Protein AF-A0A0F9QRH3-F1 (afdb_monomer_lite)

Sequence (191 aa):
MKKERTIIIRDPKLKKIRNGLRTILGLWRSDIACSLLDQASQNTMDKERSRDIQKKISELNLQYQLSICVCLHCGHSDKDMIFVPEWKQWLCIECNTERVYFEDLRANLPISNEKIEEFFDKLGSDDGIGLSRRGSKCNGYTASRKILNEMGVIEETQGKFFELSEYYGGYCDCEIILNAKPRFLEDIYEI

Structure (mmCIF, N/CA/C/O backbone):
data_AF-A0A0F9QRH3-F1
#
_entry.id   AF-A0A0F9QRH3-F1
#
loop_
_atom_site.group_PDB
_atom_site.id
_atom_site.type_symbol
_atom_site.label_atom_id
_atom_site.label_alt_id
_atom_site.label_comp_id
_atom_site.label_asym_id
_atom_site.label_entity_id
_atom_site.label_seq_id
_atom_site.pdbx_PDB_ins_code
_atom_site.Cartn_x
_atom_site.Cartn_y
_atom_site.Cartn_z
_atom_site.occupancy
_atom_site.B_iso_or_equiv
_atom_site.auth_seq_id
_atom_site.auth_comp_id
_atom_site.auth_asym_id
_atom_site.auth_atom_id
_atom_site.pdbx_PDB_model_num
ATOM 1 N N . MET A 1 1 ? -1.125 16.872 -11.680 1.00 61.00 1 MET A N 1
ATOM 2 C CA . MET A 1 1 ? -2.568 16.889 -12.028 1.00 61.00 1 MET A CA 1
ATOM 3 C C . MET A 1 1 ? -3.340 17.228 -10.761 1.00 61.00 1 MET A C 1
ATOM 5 O O . MET A 1 1 ? -2.900 16.779 -9.719 1.00 61.00 1 MET A O 1
ATOM 9 N N . LYS A 1 2 ? -4.399 18.054 -10.819 1.00 75.12 2 LYS A N 1
ATOM 10 C CA . LYS A 1 2 ? -5.108 18.551 -9.613 1.00 75.12 2 LYS A CA 1
ATOM 11 C C . LYS A 1 2 ? -6.359 17.747 -9.219 1.00 75.12 2 LYS A C 1
ATOM 13 O O . LYS A 1 2 ? -6.973 18.059 -8.215 1.00 75.12 2 LYS A O 1
ATOM 18 N N . LYS A 1 3 ? -6.788 16.800 -10.054 1.00 83.75 3 LYS A N 1
ATOM 19 C CA . LYS A 1 3 ? -7.993 15.986 -9.852 1.00 83.75 3 LYS A CA 1
ATOM 20 C C . LYS A 1 3 ? -7.680 14.542 -10.201 1.00 83.75 3 LYS A C 1
ATOM 22 O O . LYS A 1 3 ? -6.831 14.321 -11.078 1.00 83.75 3 LYS A O 1
ATOM 27 N N . GLU A 1 4 ? -8.382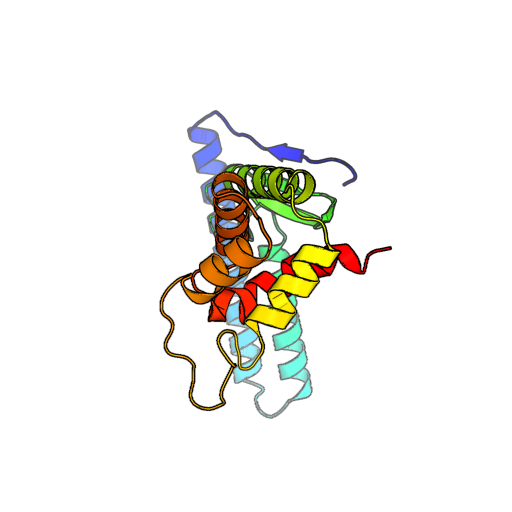 13.618 -9.555 1.00 88.06 4 GLU A N 1
ATOM 28 C CA . GLU A 1 4 ? -8.347 12.208 -9.919 1.00 88.06 4 GLU A CA 1
ATOM 29 C C . GLU A 1 4 ? -8.662 12.030 -11.407 1.00 88.06 4 GLU A C 1
ATOM 31 O O . GLU A 1 4 ? -9.473 12.760 -11.994 1.00 88.06 4 GLU A O 1
ATOM 36 N N . ARG A 1 5 ? -7.972 11.085 -12.050 1.00 90.06 5 ARG A N 1
ATOM 37 C CA . ARG A 1 5 ? -8.237 10.734 -13.449 1.00 90.06 5 ARG A CA 1
ATOM 38 C C . ARG A 1 5 ? -8.293 9.238 -13.626 1.00 90.06 5 ARG A C 1
ATOM 40 O O . ARG A 1 5 ? -7.280 8.562 -13.479 1.00 90.06 5 ARG A O 1
ATOM 47 N N . THR A 1 6 ? -9.454 8.765 -14.042 1.00 93.00 6 THR A N 1
ATOM 48 C CA . THR A 1 6 ? -9.709 7.351 -14.289 1.00 93.00 6 THR A CA 1
ATOM 49 C C . THR A 1 6 ? -9.620 7.058 -15.780 1.00 93.00 6 THR A C 1
ATOM 51 O O . THR A 1 6 ? -10.213 7.765 -16.596 1.00 93.00 6 THR A O 1
ATOM 54 N N . ILE A 1 7 ? -8.895 6.003 -16.148 1.00 89.06 7 ILE A N 1
ATOM 55 C CA . ILE A 1 7 ? -8.828 5.507 -17.525 1.00 89.06 7 ILE A CA 1
ATOM 56 C C . ILE A 1 7 ? -9.431 4.105 -17.547 1.00 89.06 7 ILE A C 1
ATOM 58 O O . ILE A 1 7 ? -8.792 3.134 -17.142 1.00 89.06 7 ILE A O 1
ATOM 62 N N . ILE A 1 8 ? -10.669 4.016 -18.041 1.00 94.00 8 ILE A N 1
ATOM 63 C CA . ILE A 1 8 ? -11.415 2.764 -18.206 1.00 94.00 8 ILE A CA 1
ATOM 64 C C . ILE A 1 8 ? -11.518 2.465 -19.695 1.00 94.00 8 ILE A C 1
ATOM 66 O O . ILE A 1 8 ? -12.128 3.226 -20.448 1.00 94.00 8 ILE A O 1
ATOM 70 N N . ILE A 1 9 ? -10.957 1.338 -20.123 1.00 94.25 9 ILE A N 1
ATOM 71 C CA . ILE A 1 9 ? -11.071 0.882 -21.510 1.00 94.25 9 ILE A CA 1
ATOM 72 C C . ILE A 1 9 ? -12.099 -0.239 -21.550 1.00 94.25 9 ILE A C 1
ATOM 74 O O . ILE A 1 9 ? -11.824 -1.324 -21.062 1.00 94.25 9 ILE A O 1
ATOM 78 N N . ARG A 1 10 ? -13.284 -0.014 -22.125 1.00 95.75 10 ARG A N 1
ATOM 79 C CA . ARG A 1 10 ? -14.341 -1.046 -22.167 1.00 95.75 10 ARG A CA 1
ATOM 80 C C . ARG A 1 10 ? -14.136 -2.080 -23.275 1.00 95.75 10 ARG A C 1
ATOM 82 O O . ARG A 1 10 ? -14.469 -3.244 -23.086 1.00 95.75 10 ARG A O 1
ATOM 89 N N . ASP A 1 11 ? -13.570 -1.664 -24.406 1.00 97.69 11 ASP A N 1
ATOM 90 C CA . ASP A 1 11 ? -13.343 -2.530 -25.565 1.00 97.69 11 ASP A CA 1
ATOM 91 C C . ASP A 1 11 ? -12.243 -3.585 -25.277 1.00 97.69 11 ASP A C 1
ATOM 93 O O . ASP A 1 11 ? -11.109 -3.212 -24.947 1.00 97.69 11 ASP A O 1
ATOM 97 N N . PRO A 1 12 ? -12.524 -4.898 -25.425 1.00 97.19 12 PRO A N 1
ATOM 98 C CA . PRO A 1 12 ? -11.547 -5.959 -25.163 1.00 97.19 12 PRO A CA 1
ATOM 99 C C . PRO A 1 12 ? -10.299 -5.921 -26.058 1.00 97.19 12 PRO A C 1
ATOM 101 O O . PRO A 1 12 ? -9.203 -6.260 -25.605 1.00 97.19 12 PRO A O 1
ATOM 104 N N . LYS A 1 13 ? -10.430 -5.496 -27.321 1.00 98.00 13 LYS A N 1
ATOM 105 C CA . LYS A 1 13 ? -9.294 -5.349 -28.242 1.00 98.00 13 LYS A CA 1
ATOM 106 C C . LYS A 1 13 ? -8.392 -4.208 -27.784 1.00 98.00 13 LYS A C 1
ATOM 108 O O . LYS A 1 13 ? -7.176 -4.380 -27.740 1.00 98.00 13 LYS A O 1
ATOM 113 N N . LEU A 1 14 ? -8.970 -3.079 -27.372 1.00 97.69 14 LEU A N 1
ATOM 114 C CA . LEU A 1 14 ? -8.196 -1.961 -26.826 1.00 97.69 14 LEU A CA 1
ATOM 115 C C . LEU A 1 14 ? -7.534 -2.316 -25.485 1.00 97.69 14 LEU A C 1
ATOM 117 O O . LEU A 1 14 ? -6.388 -1.926 -25.263 1.00 97.69 14 LEU A O 1
ATOM 121 N N . LYS A 1 15 ? -8.186 -3.111 -24.619 1.00 97.06 15 LYS A N 1
ATOM 122 C CA . LYS A 1 15 ? -7.548 -3.660 -23.405 1.00 97.06 15 LYS A CA 1
ATOM 123 C C . LYS A 1 15 ? -6.322 -4.504 -23.755 1.00 97.06 15 LYS A C 1
ATOM 125 O O . LYS A 1 15 ? -5.265 -4.320 -23.156 1.00 97.06 15 LYS A O 1
ATOM 130 N N . LYS A 1 16 ? -6.436 -5.385 -24.757 1.00 97.69 16 LYS A N 1
ATOM 131 C CA . LYS A 1 16 ? -5.312 -6.205 -25.235 1.00 97.69 16 LYS A CA 1
ATOM 132 C C . LYS A 1 16 ? -4.155 -5.339 -25.739 1.00 97.69 16 LYS A C 1
ATOM 134 O O . LYS A 1 16 ? -3.012 -5.605 -25.379 1.00 97.69 16 LYS A O 1
ATOM 139 N N . ILE A 1 17 ? -4.447 -4.291 -26.514 1.00 97.88 17 ILE A N 1
ATOM 140 C CA . ILE A 1 17 ? -3.432 -3.343 -27.002 1.00 97.88 17 ILE A CA 1
ATOM 141 C C . ILE A 1 17 ? -2.745 -2.635 -25.830 1.00 97.88 17 ILE A C 1
ATOM 143 O O . ILE A 1 17 ? -1.520 -2.652 -25.751 1.00 97.88 17 ILE A O 1
ATOM 147 N N . ARG A 1 18 ? -3.510 -2.065 -24.890 1.00 96.75 18 ARG A N 1
ATOM 148 C CA . ARG A 1 18 ? -2.960 -1.424 -23.686 1.00 96.75 18 ARG A CA 1
ATOM 149 C C . ARG A 1 18 ? -2.034 -2.367 -22.923 1.00 96.75 18 ARG A C 1
ATOM 151 O O . ARG A 1 18 ? -0.922 -1.978 -22.580 1.00 96.75 18 ARG A O 1
ATOM 158 N N . ASN A 1 19 ? -2.494 -3.584 -22.645 1.00 97.31 19 ASN A N 1
ATOM 159 C CA . ASN A 1 19 ? -1.721 -4.550 -21.871 1.00 97.31 19 ASN A CA 1
ATOM 160 C C . ASN A 1 19 ? -0.430 -4.922 -22.615 1.00 97.31 19 ASN A C 1
ATOM 162 O O . ASN A 1 19 ? 0.634 -4.913 -22.009 1.00 97.31 19 ASN A O 1
ATOM 166 N N . GLY A 1 20 ? -0.497 -5.119 -23.937 1.00 97.88 20 GLY A N 1
ATOM 167 C CA . GLY A 1 20 ? 0.685 -5.336 -24.774 1.00 97.88 20 GLY A CA 1
ATOM 168 C C . GLY A 1 20 ? 1.687 -4.179 -24.712 1.00 97.88 20 GLY A C 1
ATOM 169 O O . GLY A 1 20 ? 2.876 -4.416 -24.519 1.00 97.88 20 GLY A O 1
ATOM 170 N N . LEU A 1 21 ? 1.222 -2.927 -24.797 1.00 97.62 21 LEU A N 1
ATOM 171 C CA . LEU A 1 21 ? 2.088 -1.747 -24.667 1.00 97.62 21 LEU A CA 1
ATOM 172 C C . LEU A 1 21 ? 2.772 -1.684 -23.296 1.00 97.62 21 LEU A C 1
ATOM 174 O O . LEU A 1 21 ? 3.972 -1.434 -23.220 1.00 97.62 21 LEU A O 1
ATOM 178 N N . ARG A 1 22 ? 2.038 -1.956 -22.212 1.00 97.31 22 ARG A N 1
ATOM 179 C CA . ARG A 1 22 ? 2.608 -2.002 -20.856 1.00 97.31 22 ARG A CA 1
ATOM 180 C C . ARG A 1 22 ? 3.646 -3.113 -20.710 1.00 97.31 22 ARG A C 1
ATOM 182 O O . ARG A 1 22 ? 4.703 -2.870 -20.135 1.00 97.31 22 ARG A O 1
ATOM 189 N N . THR A 1 23 ? 3.389 -4.298 -21.268 1.00 97.31 23 THR A N 1
ATOM 190 C CA . THR A 1 23 ? 4.366 -5.396 -21.302 1.00 97.31 23 THR A CA 1
ATOM 191 C C . THR A 1 23 ? 5.637 -4.983 -22.039 1.00 97.31 23 THR A C 1
ATOM 193 O O . THR A 1 23 ? 6.726 -5.187 -21.512 1.00 97.31 23 THR A O 1
ATOM 196 N N . ILE A 1 24 ? 5.517 -4.355 -23.214 1.00 98.00 24 ILE A N 1
ATOM 197 C CA . ILE A 1 24 ? 6.671 -3.872 -23.988 1.00 98.00 24 ILE A CA 1
ATOM 198 C C . ILE A 1 24 ? 7.486 -2.860 -23.174 1.00 98.00 24 ILE A C 1
ATOM 200 O O . ILE A 1 24 ? 8.705 -2.989 -23.096 1.00 98.00 24 ILE A O 1
ATOM 204 N N . LEU A 1 25 ? 6.833 -1.892 -22.523 1.00 97.25 25 LEU A N 1
ATOM 205 C CA . LEU A 1 25 ? 7.515 -0.904 -21.680 1.00 97.25 25 LEU A CA 1
ATOM 206 C C . LEU A 1 25 ? 8.221 -1.548 -20.480 1.00 97.25 25 LEU A C 1
ATOM 208 O O . LEU A 1 25 ? 9.345 -1.170 -20.155 1.00 97.25 25 LEU A O 1
ATOM 212 N N . GLY A 1 26 ? 7.593 -2.540 -19.843 1.00 96.69 26 GLY A N 1
ATOM 213 C CA . GLY A 1 26 ? 8.201 -3.300 -18.751 1.00 96.69 26 GLY A CA 1
ATOM 214 C C . GLY A 1 26 ? 9.437 -4.088 -19.195 1.00 96.69 26 GLY A C 1
ATOM 215 O O . GLY A 1 26 ? 10.452 -4.069 -18.501 1.00 96.69 26 GLY A O 1
ATOM 216 N N . LEU A 1 27 ? 9.377 -4.733 -20.366 1.00 97.50 27 LEU A N 1
ATOM 217 C CA . LEU A 1 27 ? 10.511 -5.450 -20.959 1.00 97.50 27 LEU A CA 1
ATOM 218 C C . LEU A 1 27 ? 11.651 -4.496 -21.328 1.00 97.50 27 LEU A C 1
ATOM 220 O O . LEU A 1 27 ? 12.789 -4.743 -20.947 1.00 97.50 27 LEU A O 1
ATOM 224 N N . TRP A 1 28 ? 11.340 -3.382 -21.993 1.00 97.81 28 TRP A N 1
ATOM 225 C CA . TRP A 1 28 ? 12.315 -2.349 -22.349 1.00 97.81 28 TRP A CA 1
ATOM 226 C C . TRP A 1 28 ? 13.031 -1.777 -21.120 1.00 97.81 28 TRP A C 1
ATOM 228 O O . TRP A 1 28 ? 14.254 -1.664 -21.100 1.00 97.81 28 TRP A O 1
ATOM 238 N N . ARG A 1 29 ? 12.286 -1.478 -20.050 1.00 97.44 29 ARG A N 1
ATOM 239 C CA . ARG A 1 29 ? 12.864 -1.036 -18.775 1.00 97.44 29 ARG A CA 1
ATOM 240 C C . ARG A 1 29 ? 13.820 -2.086 -18.198 1.00 97.44 29 ARG A C 1
ATOM 242 O O . ARG A 1 29 ? 14.901 -1.732 -17.737 1.00 97.44 29 ARG A O 1
ATOM 249 N N . SER A 1 30 ? 13.421 -3.359 -18.193 1.00 97.25 30 SER A N 1
ATOM 250 C CA . SER A 1 30 ? 14.274 -4.447 -17.696 1.00 97.25 30 SER A CA 1
ATOM 251 C C . SER A 1 30 ? 15.561 -4.587 -18.513 1.00 97.25 30 SER A C 1
ATOM 253 O O . SER A 1 30 ? 16.623 -4.739 -17.923 1.00 97.25 30 SER A O 1
ATOM 255 N N . ASP A 1 31 ? 15.482 -4.462 -19.838 1.00 98.19 31 ASP A N 1
ATOM 256 C CA . ASP A 1 31 ? 16.644 -4.506 -20.734 1.00 98.19 31 ASP A CA 1
ATOM 257 C C . ASP A 1 31 ? 17.653 -3.385 -20.423 1.00 98.19 31 ASP A C 1
ATOM 259 O O . ASP A 1 31 ? 18.845 -3.637 -20.237 1.00 98.19 31 ASP A O 1
ATOM 263 N N . ILE A 1 32 ? 17.167 -2.152 -20.224 1.00 97.94 32 ILE A N 1
ATOM 264 C CA . ILE A 1 32 ? 18.011 -1.026 -19.794 1.00 97.94 32 ILE A CA 1
ATOM 265 C C . ILE A 1 32 ? 18.663 -1.307 -18.437 1.00 97.94 32 ILE A C 1
ATOM 267 O O . ILE A 1 32 ? 19.860 -1.069 -18.269 1.00 97.94 32 ILE A O 1
ATOM 271 N N . ALA A 1 33 ? 17.895 -1.796 -17.461 1.00 97.12 33 ALA A N 1
ATOM 272 C CA . ALA A 1 33 ? 18.419 -2.092 -16.131 1.00 97.12 33 ALA A CA 1
ATOM 273 C C . ALA A 1 33 ? 19.512 -3.174 -16.179 1.00 97.12 33 ALA A C 1
ATOM 275 O O . ALA A 1 33 ? 20.550 -3.011 -15.539 1.00 97.12 33 ALA A O 1
ATOM 276 N N . CYS A 1 34 ? 19.320 -4.231 -16.974 1.00 97.19 34 CYS A N 1
ATOM 277 C CA . CYS A 1 34 ? 20.327 -5.265 -17.205 1.00 97.19 34 CYS A CA 1
ATOM 278 C C . CYS A 1 34 ? 21.594 -4.688 -17.849 1.00 97.19 34 CYS A C 1
ATOM 280 O O . CYS A 1 34 ? 22.680 -4.884 -17.312 1.00 97.19 34 CYS A O 1
ATOM 282 N N . SER A 1 35 ? 21.467 -3.885 -18.911 1.00 97.12 35 SER A N 1
ATOM 283 C CA . SER A 1 35 ? 22.624 -3.243 -19.553 1.00 97.12 35 SER A CA 1
ATOM 284 C C . SER A 1 35 ? 23.412 -2.347 -18.589 1.00 97.12 35 SER A C 1
ATOM 286 O O . SER A 1 35 ? 24.644 -2.315 -18.610 1.00 97.12 35 SER A O 1
ATOM 288 N N . LEU A 1 36 ? 22.713 -1.624 -17.712 1.00 96.25 36 LEU A N 1
ATOM 289 C CA . LEU A 1 36 ? 23.334 -0.812 -16.670 1.00 96.25 36 LEU A CA 1
ATOM 290 C C . LEU A 1 36 ? 24.071 -1.681 -15.638 1.00 96.25 36 LEU A C 1
ATOM 292 O O . LEU A 1 36 ? 25.212 -1.377 -15.294 1.00 96.25 36 LEU A O 1
ATOM 296 N N . LEU A 1 37 ? 23.467 -2.778 -15.175 1.00 94.31 37 LEU A N 1
ATOM 297 C CA . LEU A 1 37 ? 24.115 -3.721 -14.256 1.00 94.31 37 LEU A CA 1
ATOM 298 C C . LEU A 1 37 ? 25.364 -4.363 -14.871 1.00 94.31 37 LEU A C 1
ATOM 300 O O . LEU A 1 37 ? 26.396 -4.454 -14.200 1.00 94.31 37 LEU A O 1
ATOM 304 N N . ASP A 1 38 ? 25.312 -4.725 -16.151 1.00 94.38 38 ASP A N 1
ATOM 305 C CA . ASP A 1 38 ? 26.462 -5.263 -16.876 1.00 94.38 38 ASP A CA 1
ATOM 306 C C . ASP A 1 38 ? 27.605 -4.241 -16.920 1.00 94.38 38 ASP A C 1
ATOM 308 O O . ASP A 1 38 ? 28.751 -4.574 -16.614 1.00 94.38 38 ASP A O 1
ATOM 312 N N . GLN A 1 39 ? 27.299 -2.964 -17.175 1.00 92.19 39 GLN A N 1
ATOM 313 C CA . GLN A 1 39 ? 28.291 -1.886 -17.109 1.00 92.19 39 GLN A CA 1
ATOM 314 C C . GLN A 1 39 ? 28.879 -1.712 -15.702 1.00 92.19 39 GLN A C 1
ATOM 316 O O . GLN A 1 39 ? 30.075 -1.441 -15.573 1.00 92.19 39 GLN A O 1
ATOM 321 N N . ALA A 1 40 ? 28.078 -1.858 -14.644 1.00 91.56 40 ALA A N 1
ATOM 322 C CA . ALA A 1 40 ? 28.578 -1.773 -13.272 1.00 91.56 40 ALA A CA 1
ATOM 323 C C . ALA A 1 40 ? 29.516 -2.941 -12.933 1.00 91.56 40 ALA A C 1
ATOM 325 O O . ALA A 1 40 ? 30.542 -2.730 -12.286 1.00 91.56 40 ALA A O 1
ATOM 326 N N . SER A 1 41 ? 29.207 -4.153 -13.404 1.00 89.56 41 SER A N 1
ATOM 327 C CA . SER A 1 41 ? 30.032 -5.342 -13.149 1.00 89.56 41 SER A CA 1
ATOM 328 C C . SER A 1 41 ? 31.394 -5.289 -13.856 1.00 89.56 41 SER A C 1
ATOM 330 O O . SER A 1 41 ? 32.399 -5.731 -13.301 1.00 89.56 41 SER A O 1
ATOM 332 N N . GLN A 1 42 ? 31.465 -4.667 -15.035 1.00 89.00 42 GLN A N 1
ATOM 333 C CA . GLN A 1 42 ? 32.722 -4.472 -15.768 1.00 89.00 42 GLN A CA 1
ATOM 334 C C . GLN A 1 42 ? 33.637 -3.406 -15.140 1.00 89.00 42 GLN A C 1
ATOM 336 O O . GLN A 1 42 ? 34.840 -3.413 -15.385 1.00 89.00 42 GLN A O 1
ATOM 341 N N . ASN A 1 43 ? 33.095 -2.500 -14.317 1.00 79.00 43 ASN A N 1
ATOM 342 C CA . ASN A 1 43 ? 33.818 -1.363 -13.733 1.00 79.00 43 ASN A CA 1
ATOM 343 C C . ASN A 1 43 ? 33.950 -1.472 -12.201 1.00 79.00 43 ASN A C 1
ATOM 345 O O . ASN A 1 43 ? 33.878 -0.472 -11.491 1.00 79.00 43 ASN A O 1
ATOM 349 N N . THR A 1 44 ? 34.150 -2.681 -11.671 1.00 73.44 44 THR A N 1
ATOM 350 C CA . THR A 1 44 ? 34.151 -2.976 -10.219 1.00 73.44 44 THR A CA 1
ATOM 351 C C . THR A 1 44 ? 35.146 -2.166 -9.384 1.00 73.44 44 THR A C 1
ATOM 353 O O . THR A 1 44 ? 34.920 -1.977 -8.188 1.00 73.44 44 THR A O 1
ATOM 356 N N . MET A 1 45 ? 36.224 -1.656 -9.984 1.00 80.75 45 MET A N 1
ATOM 357 C CA . MET A 1 45 ? 37.200 -0.810 -9.288 1.00 80.75 45 MET A CA 1
ATOM 358 C C . MET A 1 45 ? 36.774 0.662 -9.161 1.00 80.75 45 MET A C 1
ATOM 360 O O . MET A 1 45 ? 37.302 1.370 -8.303 1.00 80.75 45 MET A O 1
ATOM 364 N N . ASP A 1 46 ? 35.795 1.113 -9.949 1.00 90.38 46 ASP A N 1
ATOM 365 C CA . ASP A 1 46 ? 35.266 2.477 -9.916 1.00 90.38 46 ASP A CA 1
ATOM 366 C C . ASP A 1 46 ? 33.969 2.538 -9.091 1.00 90.38 46 ASP A C 1
ATOM 368 O O . ASP A 1 46 ? 32.840 2.391 -9.577 1.00 90.38 46 ASP A O 1
ATOM 372 N N . LYS A 1 47 ? 34.148 2.751 -7.783 1.00 90.81 47 LYS A N 1
ATOM 373 C CA . LYS A 1 47 ? 33.044 2.848 -6.818 1.00 90.81 47 LYS A CA 1
ATOM 374 C C . LYS A 1 47 ? 32.119 4.041 -7.070 1.00 90.81 47 LYS A C 1
ATOM 376 O O . LYS A 1 47 ? 30.978 4.018 -6.612 1.00 90.81 47 LYS A O 1
ATOM 381 N N . GLU A 1 48 ? 32.592 5.108 -7.706 1.00 92.56 48 GLU A N 1
ATOM 382 C CA . GLU A 1 48 ? 31.767 6.284 -7.987 1.00 92.56 48 GLU A CA 1
ATOM 383 C C . GLU A 1 48 ? 30.817 5.992 -9.143 1.00 92.56 48 GLU A C 1
ATOM 385 O O . GLU A 1 48 ? 29.600 6.060 -8.968 1.00 92.56 48 GLU A O 1
ATOM 390 N N . ARG A 1 49 ? 31.355 5.489 -10.255 1.00 91.38 49 ARG A N 1
ATOM 391 C CA . ARG A 1 49 ? 30.550 5.074 -11.404 1.00 91.38 49 ARG A CA 1
ATOM 392 C C . ARG A 1 49 ? 29.531 3.991 -11.057 1.00 91.38 49 ARG A C 1
ATOM 394 O O . ARG A 1 49 ? 28.397 4.040 -11.530 1.00 91.38 49 ARG A O 1
ATOM 401 N N . SER A 1 50 ? 29.904 3.024 -10.217 1.00 91.19 50 SER A N 1
ATOM 402 C CA . SER A 1 50 ? 28.974 1.985 -9.758 1.00 91.19 50 SER A CA 1
ATOM 403 C C . SER A 1 50 ? 27.794 2.570 -8.965 1.00 91.19 50 SER A C 1
ATOM 405 O O . SER A 1 50 ? 26.642 2.204 -9.210 1.00 91.19 50 SER A O 1
ATOM 407 N N . ARG A 1 51 ? 28.046 3.547 -8.078 1.00 92.94 51 ARG A N 1
ATOM 408 C CA . ARG A 1 51 ? 26.983 4.260 -7.344 1.00 92.94 51 ARG A CA 1
ATOM 409 C C . ARG A 1 51 ? 26.055 5.031 -8.283 1.00 92.94 51 ARG A C 1
ATOM 411 O O . ARG A 1 51 ? 24.839 4.947 -8.123 1.00 92.94 51 ARG A O 1
ATOM 418 N N . ASP A 1 52 ? 26.600 5.716 -9.285 1.00 95.69 52 ASP A N 1
ATOM 419 C CA . ASP A 1 52 ? 25.797 6.449 -10.271 1.00 95.69 52 ASP A CA 1
ATOM 420 C C . ASP A 1 52 ? 24.902 5.525 -11.099 1.00 95.69 52 ASP A C 1
ATOM 422 O O . ASP A 1 52 ? 23.745 5.847 -11.380 1.00 95.69 52 ASP A O 1
ATOM 426 N N . ILE A 1 53 ? 25.409 4.350 -11.471 1.00 95.50 53 ILE A N 1
ATOM 427 C CA . ILE A 1 53 ? 24.620 3.338 -12.173 1.00 95.50 53 ILE A CA 1
ATOM 428 C C . ILE A 1 53 ? 23.469 2.837 -11.294 1.00 95.50 53 ILE A C 1
ATOM 430 O O . ILE A 1 53 ? 22.328 2.783 -11.754 1.00 95.50 53 ILE A O 1
ATOM 434 N N . GLN A 1 54 ? 23.736 2.522 -10.024 1.00 94.81 54 GLN A N 1
ATOM 435 C CA . GLN A 1 54 ? 22.693 2.088 -9.089 1.00 94.81 54 GLN A CA 1
ATOM 436 C C . GLN A 1 54 ? 21.619 3.162 -8.886 1.00 94.81 54 GLN A C 1
ATOM 438 O O . GLN A 1 54 ? 20.426 2.849 -8.829 1.00 94.81 54 GLN A O 1
ATOM 443 N N . LYS A 1 55 ? 22.019 4.439 -8.856 1.00 96.69 55 LYS A N 1
ATOM 444 C CA . LYS A 1 55 ? 21.087 5.567 -8.811 1.00 96.69 55 LYS A CA 1
ATOM 445 C C . LYS A 1 55 ? 20.189 5.600 -10.049 1.00 96.69 55 LYS A C 1
ATOM 447 O O . LYS A 1 55 ? 18.973 5.660 -9.899 1.00 96.69 55 LYS A O 1
ATOM 452 N N . LYS A 1 56 ? 20.753 5.463 -11.254 1.00 97.50 56 LYS A N 1
ATOM 453 C CA . LYS A 1 56 ? 19.978 5.409 -12.510 1.00 97.50 56 LYS A CA 1
ATOM 454 C C . LYS A 1 56 ? 18.993 4.241 -12.545 1.00 97.50 56 LYS A C 1
ATOM 456 O O . LYS A 1 56 ? 17.856 4.419 -12.971 1.00 97.50 56 LYS A O 1
ATOM 461 N N . ILE A 1 57 ? 19.402 3.057 -12.083 1.00 97.31 57 ILE A N 1
ATOM 462 C CA . ILE A 1 57 ? 18.515 1.884 -11.999 1.00 97.31 57 ILE A CA 1
ATOM 463 C C . ILE A 1 57 ? 17.364 2.159 -11.025 1.00 97.31 57 ILE A C 1
ATOM 465 O O . ILE A 1 57 ? 16.207 1.875 -11.334 1.00 97.31 57 ILE A O 1
ATOM 469 N N . SER A 1 58 ? 17.670 2.745 -9.868 1.00 96.94 58 SER A N 1
ATOM 470 C CA . SER A 1 58 ? 16.672 3.104 -8.858 1.00 96.94 58 SER A CA 1
ATOM 471 C C . SER A 1 58 ? 15.678 4.142 -9.387 1.00 96.94 58 SER A C 1
ATOM 473 O O . SER A 1 58 ? 14.472 3.962 -9.240 1.00 96.94 58 SER A O 1
ATOM 475 N N . GLU A 1 59 ? 16.161 5.183 -10.069 1.00 97.25 59 GLU A N 1
ATOM 476 C CA . GLU A 1 59 ? 15.327 6.202 -10.718 1.00 97.25 59 GLU A CA 1
ATOM 477 C C . GLU A 1 59 ? 14.430 5.598 -11.807 1.00 97.25 59 GLU A C 1
ATOM 479 O O . GLU A 1 59 ? 13.234 5.884 -11.843 1.00 97.25 59 GLU A O 1
ATOM 484 N N . LEU A 1 60 ? 14.973 4.718 -12.654 1.00 97.00 60 LEU A N 1
ATOM 485 C CA . LEU A 1 60 ? 14.220 4.022 -13.699 1.00 97.00 60 LEU A CA 1
ATOM 486 C C . LEU A 1 60 ? 13.102 3.148 -13.108 1.00 97.00 60 LEU A C 1
ATOM 488 O O . LEU A 1 60 ? 11.969 3.156 -13.597 1.00 97.00 60 LEU A O 1
ATOM 492 N N . ASN A 1 61 ? 13.405 2.406 -12.041 1.00 95.50 61 ASN A N 1
ATOM 493 C CA . ASN A 1 61 ? 12.426 1.573 -11.349 1.00 95.50 61 ASN A CA 1
ATOM 494 C C . ASN A 1 61 ? 11.335 2.414 -10.687 1.00 95.50 61 ASN A C 1
ATOM 496 O O . ASN A 1 61 ? 10.156 2.093 -10.840 1.00 95.50 61 ASN A O 1
ATOM 500 N N . LEU A 1 62 ? 11.714 3.509 -10.026 1.00 94.56 62 LEU A N 1
ATOM 501 C CA . LEU A 1 62 ? 10.772 4.436 -9.411 1.00 94.56 62 LEU A CA 1
ATOM 502 C C . LEU A 1 62 ? 9.845 5.057 -10.461 1.00 94.56 62 LEU A C 1
ATOM 504 O O . LEU A 1 62 ? 8.631 5.058 -10.287 1.00 94.56 62 LEU A O 1
ATOM 508 N N . GLN A 1 63 ? 10.381 5.533 -11.587 1.00 94.31 63 GLN A N 1
ATOM 509 C CA . GLN A 1 63 ? 9.567 6.090 -12.671 1.00 94.31 63 GLN A CA 1
ATOM 510 C C . GLN A 1 63 ? 8.580 5.067 -13.236 1.00 94.31 63 GLN A C 1
ATOM 512 O O . GLN A 1 63 ? 7.429 5.409 -13.500 1.00 94.31 63 GLN A O 1
ATOM 517 N N . TYR A 1 64 ? 9.003 3.810 -13.393 1.00 95.44 64 TYR A N 1
ATOM 518 C CA . TYR A 1 64 ? 8.110 2.740 -13.827 1.00 95.44 64 TYR A CA 1
ATOM 519 C C . TYR A 1 64 ? 7.003 2.469 -12.801 1.00 95.44 64 TYR A C 1
ATOM 521 O O . TYR A 1 64 ? 5.834 2.387 -13.180 1.00 95.44 64 TYR A O 1
ATOM 529 N N . GLN A 1 65 ? 7.354 2.383 -11.517 1.00 93.62 65 GLN A N 1
ATOM 530 C CA . GLN A 1 65 ? 6.419 2.191 -10.404 1.00 93.62 65 GLN A CA 1
ATOM 531 C C . GLN A 1 65 ? 5.404 3.334 -10.270 1.00 93.62 65 GLN A C 1
ATOM 533 O O . GLN A 1 65 ? 4.241 3.088 -9.971 1.00 93.62 65 GLN A O 1
ATOM 538 N N . LEU A 1 66 ? 5.820 4.574 -10.540 1.00 93.19 66 LEU A N 1
ATOM 539 C CA . LEU A 1 66 ? 4.955 5.757 -10.540 1.00 93.19 66 LEU A CA 1
ATOM 540 C C . LEU A 1 66 ? 4.190 5.951 -11.860 1.00 93.19 66 LEU A C 1
ATOM 542 O O . LEU A 1 66 ? 3.454 6.928 -12.003 1.00 93.19 66 LEU A O 1
ATOM 546 N N . SER A 1 67 ? 4.367 5.070 -12.847 1.00 94.31 67 SER A N 1
ATOM 547 C CA . SER A 1 67 ? 3.701 5.167 -14.148 1.00 94.31 67 SER A CA 1
ATOM 548 C C . SER A 1 67 ? 2.363 4.426 -14.171 1.00 94.31 67 SER A C 1
ATOM 550 O O . SER A 1 67 ? 2.090 3.548 -13.362 1.00 94.31 67 SER A O 1
ATOM 552 N N . ILE A 1 68 ? 1.550 4.693 -15.195 1.00 95.62 68 ILE A N 1
ATOM 553 C CA . ILE A 1 68 ? 0.299 3.960 -15.450 1.00 95.62 68 ILE A CA 1
ATOM 554 C C . ILE A 1 68 ? 0.520 2.482 -15.840 1.00 95.62 68 ILE A C 1
ATOM 556 O O . ILE A 1 68 ? -0.443 1.761 -16.119 1.00 95.62 68 ILE A O 1
ATOM 560 N N . CYS A 1 69 ? 1.770 2.025 -15.956 1.00 96.62 69 CYS A N 1
ATOM 561 C CA . CYS A 1 69 ? 2.087 0.674 -16.411 1.00 96.62 69 CYS A CA 1
ATOM 562 C C . CYS A 1 69 ? 1.840 -0.386 -15.343 1.00 96.62 69 CYS A C 1
ATOM 564 O O . CYS A 1 69 ? 1.610 -1.537 -15.701 1.00 96.62 69 CYS A O 1
ATOM 566 N N . VAL A 1 70 ? 1.873 -0.018 -14.064 1.00 96.19 70 VAL A N 1
ATOM 567 C CA . VAL A 1 70 ? 1.736 -0.953 -12.951 1.00 96.19 70 VAL A CA 1
ATOM 568 C C . VAL A 1 70 ? 1.007 -0.279 -11.794 1.00 96.19 70 VAL A C 1
ATOM 570 O O . VAL A 1 70 ? 1.223 0.896 -11.523 1.00 96.19 70 VAL A O 1
ATOM 573 N N . CYS A 1 71 ? 0.119 -1.009 -11.126 1.00 96.56 71 CYS A N 1
ATOM 574 C CA . CYS A 1 71 ? -0.449 -0.559 -9.863 1.00 96.56 71 CYS A CA 1
ATOM 575 C C . CYS A 1 71 ? 0.623 -0.676 -8.778 1.00 96.56 71 CYS A C 1
ATOM 577 O O . CYS A 1 71 ? 1.130 -1.775 -8.551 1.00 96.56 71 CYS A O 1
ATOM 579 N N . LEU A 1 72 ? 0.939 0.423 -8.089 1.00 93.56 72 LEU A N 1
ATOM 580 C CA . LEU A 1 72 ? 1.942 0.399 -7.021 1.00 93.56 72 LEU A CA 1
ATOM 581 C C . LEU A 1 72 ? 1.546 -0.526 -5.858 1.00 93.56 72 LEU A C 1
ATOM 583 O O . LEU A 1 72 ? 2.415 -1.111 -5.224 1.00 93.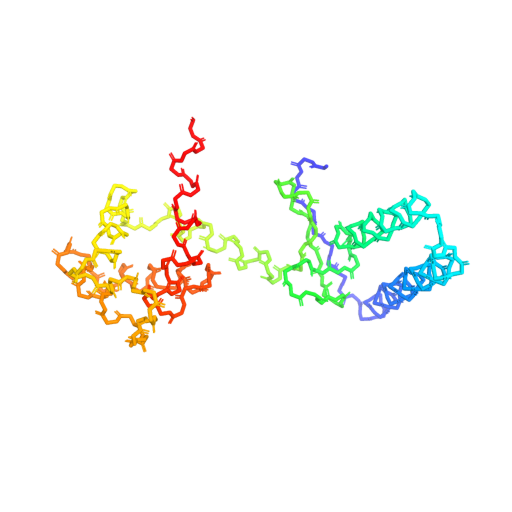56 72 LEU A O 1
ATOM 587 N N . HIS A 1 73 ? 0.243 -0.678 -5.611 1.00 92.94 73 HIS A N 1
ATOM 588 C CA . HIS A 1 73 ? -0.273 -1.461 -4.492 1.00 92.94 73 HIS A CA 1
ATOM 589 C C . HIS A 1 73 ? -0.244 -2.976 -4.762 1.00 92.94 73 HIS A C 1
ATOM 591 O O . HIS A 1 73 ? 0.362 -3.726 -4.008 1.00 92.94 73 HIS A O 1
ATOM 597 N N . CYS A 1 74 ? -0.849 -3.446 -5.861 1.00 95.56 74 CYS A N 1
ATOM 598 C CA . CYS A 1 74 ? -0.958 -4.886 -6.154 1.00 95.56 74 CYS A CA 1
ATOM 599 C C . CYS A 1 74 ? 0.008 -5.399 -7.237 1.00 95.56 74 CYS A C 1
ATOM 601 O O . CYS A 1 74 ? -0.041 -6.573 -7.609 1.00 95.56 74 CYS A O 1
ATOM 603 N N . GLY A 1 75 ? 0.837 -4.535 -7.828 1.00 95.25 75 GLY A N 1
ATOM 604 C CA . GLY A 1 75 ? 1.803 -4.906 -8.870 1.00 95.25 75 GLY A CA 1
ATOM 605 C C . GLY A 1 75 ? 1.191 -5.327 -10.213 1.00 95.25 75 GLY A C 1
ATOM 606 O O . GLY A 1 75 ? 1.921 -5.688 -11.136 1.00 95.25 75 GLY A O 1
ATOM 607 N N . HIS A 1 76 ? -0.136 -5.290 -10.359 1.00 96.62 76 HIS A N 1
ATOM 608 C CA . HIS A 1 76 ? -0.801 -5.690 -11.598 1.00 96.62 76 HIS A CA 1
ATOM 609 C C . HIS A 1 76 ? -0.664 -4.606 -12.668 1.00 96.62 76 HIS A C 1
ATOM 611 O O . HIS A 1 76 ? -0.786 -3.414 -12.385 1.00 96.62 76 HIS A O 1
ATOM 617 N N . SER A 1 77 ? -0.446 -5.019 -13.914 1.00 95.69 77 SER A N 1
ATOM 618 C CA . SER A 1 77 ? -0.266 -4.131 -15.072 1.00 95.69 77 SER A CA 1
ATOM 619 C C . SER A 1 77 ? -1.419 -4.202 -16.071 1.00 95.69 77 SER A C 1
ATOM 621 O O . SER A 1 77 ? -1.495 -3.411 -17.007 1.00 95.69 77 SER A O 1
ATOM 623 N N . ASP A 1 78 ? -2.360 -5.119 -15.891 1.00 96.12 78 ASP A N 1
ATOM 624 C CA . ASP A 1 78 ? -3.442 -5.412 -16.829 1.00 96.12 78 ASP A CA 1
ATOM 625 C C . ASP A 1 78 ? -4.787 -4.783 -16.435 1.00 96.12 78 ASP A C 1
ATOM 627 O O . ASP A 1 78 ? -5.736 -4.820 -17.223 1.00 96.12 78 ASP A O 1
ATOM 631 N N . LYS A 1 79 ? -4.854 -4.150 -15.259 1.00 96.44 79 LYS A N 1
ATOM 632 C CA . LYS A 1 79 ? -6.048 -3.500 -14.705 1.00 96.44 79 LYS A CA 1
ATOM 633 C C . LYS A 1 79 ? -6.262 -2.073 -15.230 1.00 96.44 79 LYS A C 1
ATOM 635 O O . LYS A 1 79 ? -5.348 -1.420 -15.754 1.00 96.44 79 LYS A O 1
ATOM 640 N N . ASP A 1 80 ? -7.502 -1.598 -15.117 1.00 97.06 80 ASP A N 1
ATOM 641 C CA . ASP A 1 80 ? -7.843 -0.184 -15.310 1.00 97.06 80 ASP A CA 1
ATOM 642 C C . ASP A 1 80 ? -7.253 0.639 -14.160 1.00 97.06 80 ASP A C 1
ATOM 644 O O . ASP A 1 80 ? -7.226 0.174 -13.019 1.00 97.06 80 ASP A O 1
ATOM 648 N N . MET A 1 81 ? -6.759 1.839 -14.471 1.00 96.94 81 MET A N 1
ATOM 649 C CA . MET A 1 81 ? -5.976 2.647 -13.533 1.00 96.94 81 MET A CA 1
ATOM 650 C C . MET A 1 81 ? -6.625 4.002 -13.273 1.00 96.94 81 MET A C 1
ATOM 652 O O . MET A 1 81 ? -7.276 4.582 -14.149 1.00 96.94 81 MET A O 1
ATOM 656 N N . ILE A 1 82 ? -6.375 4.522 -12.080 1.00 97.25 82 ILE A N 1
ATOM 657 C CA . ILE A 1 82 ? -6.731 5.858 -11.636 1.00 97.25 82 ILE A CA 1
ATOM 658 C C . ILE A 1 82 ? -5.488 6.562 -11.096 1.00 97.25 82 ILE A C 1
ATOM 660 O O . ILE A 1 82 ? -4.667 5.963 -10.404 1.00 97.25 82 ILE A O 1
ATOM 664 N N . PHE A 1 83 ? -5.325 7.829 -11.465 1.00 96.38 83 PHE A N 1
ATOM 665 C CA . PHE A 1 83 ? -4.298 8.686 -10.890 1.00 96.38 83 PHE A CA 1
ATOM 666 C C . PHE A 1 83 ? -4.831 9.344 -9.622 1.00 96.38 83 PHE A C 1
ATOM 668 O O . PHE A 1 83 ? -5.837 10.049 -9.712 1.00 96.38 83 PHE A O 1
ATOM 675 N N . VAL A 1 84 ? -4.126 9.163 -8.504 1.00 94.31 84 VAL A N 1
ATOM 676 C CA . VAL A 1 84 ? -4.414 9.761 -7.191 1.00 94.31 84 VAL A CA 1
ATOM 677 C C . VAL A 1 84 ? -3.499 10.980 -6.997 1.00 94.31 84 VAL A C 1
ATOM 679 O O . VAL A 1 84 ? -2.281 10.808 -6.849 1.00 94.31 84 VAL A O 1
ATOM 682 N N . PRO A 1 85 ? -4.021 12.222 -7.079 1.00 91.75 85 PRO A N 1
ATOM 683 C CA . PRO A 1 85 ? -3.220 13.444 -6.997 1.00 91.75 85 PRO A CA 1
ATOM 684 C C . PRO A 1 85 ? -2.432 13.610 -5.704 1.00 91.75 85 PRO A C 1
ATOM 686 O O . PRO A 1 85 ? -1.291 14.072 -5.763 1.00 91.75 85 PRO A O 1
ATOM 689 N N . GLU A 1 86 ? -3.031 13.227 -4.582 1.00 88.69 86 GLU A N 1
ATOM 690 C CA . GLU A 1 86 ? -2.492 13.336 -3.228 1.00 88.69 86 GLU A CA 1
ATOM 691 C C . GLU A 1 86 ? -1.171 12.567 -3.139 1.00 88.69 86 GLU A C 1
ATOM 693 O O . GLU A 1 86 ? -0.164 13.085 -2.662 1.00 88.69 86 GLU A O 1
ATOM 698 N N . TRP A 1 87 ? -1.140 11.363 -3.716 1.00 88.44 87 TRP A N 1
ATOM 699 C CA . TRP A 1 87 ? 0.031 10.483 -3.693 1.00 88.44 87 TRP A CA 1
ATOM 700 C C . TRP A 1 87 ? 0.918 10.627 -4.933 1.00 88.44 87 TRP A C 1
ATOM 702 O O . TRP A 1 87 ? 2.016 10.074 -4.982 1.00 88.44 87 TRP A O 1
ATOM 712 N N . LYS A 1 88 ? 0.461 11.374 -5.948 1.00 91.06 88 LYS A N 1
ATOM 713 C CA . LYS A 1 88 ? 1.096 11.505 -7.273 1.00 91.06 88 LYS A CA 1
ATOM 714 C C . LYS A 1 88 ? 1.376 10.146 -7.930 1.00 91.06 88 LYS A C 1
ATOM 716 O O . LYS A 1 88 ? 2.413 9.962 -8.567 1.00 91.06 88 LYS A O 1
ATOM 721 N N . GLN A 1 89 ? 0.449 9.205 -7.781 1.00 92.81 89 GLN A N 1
ATOM 722 C CA . GLN A 1 89 ? 0.635 7.798 -8.142 1.00 92.81 89 GLN A CA 1
ATOM 723 C C . GLN A 1 89 ? -0.528 7.255 -8.969 1.00 92.81 89 GLN A C 1
ATOM 725 O O . GLN A 1 89 ? -1.634 7.796 -8.948 1.00 92.81 89 GLN A O 1
ATOM 730 N N . TRP A 1 90 ? -0.270 6.165 -9.694 1.00 95.94 90 TRP A N 1
ATOM 731 C CA . TRP A 1 90 ? -1.303 5.377 -10.358 1.00 95.94 90 TRP A CA 1
ATOM 732 C C . TRP A 1 90 ? -1.608 4.118 -9.550 1.00 95.94 90 TRP A C 1
ATOM 734 O O . TRP A 1 90 ? -0.714 3.335 -9.228 1.00 95.94 90 TRP A O 1
ATOM 744 N N . LEU A 1 91 ? -2.889 3.906 -9.278 1.00 96.62 91 LEU A N 1
ATOM 745 C CA . LEU A 1 91 ? -3.416 2.689 -8.671 1.00 96.62 91 LEU A CA 1
ATOM 746 C C . LEU A 1 91 ? -4.387 2.031 -9.641 1.00 96.62 91 LEU A C 1
ATOM 748 O O . LEU A 1 91 ? -4.974 2.707 -10.489 1.00 96.62 91 LEU A O 1
ATOM 752 N N . CYS A 1 92 ? -4.595 0.722 -9.521 1.00 97.31 92 CYS A N 1
ATOM 753 C CA . CYS A 1 92 ? -5.756 0.135 -10.172 1.00 97.31 92 CYS A CA 1
ATOM 754 C C . CYS A 1 92 ? -7.034 0.617 -9.478 1.00 97.31 92 CYS A C 1
ATOM 756 O O . CYS A 1 92 ? -7.013 0.973 -8.300 1.00 97.31 92 CYS A O 1
ATOM 758 N N . ILE A 1 93 ? -8.145 0.632 -10.218 1.00 96.69 93 ILE A N 1
ATOM 759 C CA . ILE A 1 93 ? -9.434 1.104 -9.693 1.00 96.69 93 ILE A CA 1
ATOM 760 C C . ILE A 1 93 ? -9.817 0.352 -8.416 1.00 96.69 93 ILE A C 1
ATOM 762 O O . ILE A 1 93 ? -10.209 0.993 -7.455 1.00 96.69 93 ILE A O 1
ATOM 766 N N . GLU A 1 94 ? -9.629 -0.969 -8.383 1.00 96.62 94 GLU A N 1
ATOM 767 C CA . GLU A 1 94 ? -9.929 -1.808 -7.214 1.00 96.62 94 GLU A CA 1
ATOM 768 C C . GLU A 1 94 ? -9.156 -1.362 -5.964 1.00 96.62 94 GLU A C 1
ATOM 770 O O . GLU A 1 94 ? -9.774 -1.068 -4.948 1.00 96.62 94 GLU A O 1
ATOM 775 N N . CYS A 1 95 ? -7.827 -1.217 -6.054 1.00 96.12 95 CYS A N 1
ATOM 776 C CA . CYS A 1 95 ? -7.016 -0.765 -4.919 1.00 96.12 95 CYS A CA 1
ATOM 777 C C . CYS A 1 95 ? -7.347 0.676 -4.506 1.00 96.12 95 CYS A C 1
ATOM 779 O O . CYS A 1 95 ? -7.250 1.015 -3.334 1.00 96.12 95 CYS A O 1
ATOM 781 N N . ASN A 1 96 ? -7.742 1.544 -5.444 1.00 95.62 96 ASN A N 1
ATOM 782 C CA . ASN A 1 96 ? -8.201 2.882 -5.076 1.00 95.62 96 ASN A CA 1
ATOM 783 C C . ASN A 1 96 ? -9.575 2.859 -4.396 1.00 95.62 96 ASN A C 1
ATOM 785 O O . ASN A 1 96 ? -9.807 3.646 -3.490 1.00 95.62 96 ASN A O 1
ATOM 789 N N . THR A 1 97 ? -10.487 1.987 -4.827 1.00 95.75 97 THR A N 1
ATOM 790 C CA . THR A 1 97 ? -11.783 1.800 -4.165 1.00 95.75 97 THR A CA 1
ATOM 791 C C . THR A 1 97 ? -11.590 1.318 -2.733 1.00 95.75 97 THR A C 1
ATOM 793 O O . THR A 1 97 ? -12.211 1.867 -1.831 1.00 95.75 97 THR A O 1
ATOM 796 N N . GLU A 1 98 ? -10.695 0.354 -2.526 1.00 95.06 98 GLU A N 1
ATOM 797 C CA . GLU A 1 98 ? -10.306 -0.122 -1.198 1.00 95.06 98 GLU A CA 1
ATOM 798 C C . GLU A 1 98 ? -9.705 1.008 -0.349 1.00 95.06 98 GLU A C 1
ATOM 800 O O . GLU A 1 98 ? -10.173 1.255 0.758 1.00 95.06 98 GLU A O 1
ATOM 805 N N . ARG A 1 99 ? -8.760 1.783 -0.903 1.00 94.00 99 ARG A N 1
ATOM 806 C CA . ARG A 1 99 ? -8.197 2.971 -0.239 1.00 94.00 99 ARG A CA 1
ATOM 807 C C . ARG A 1 99 ? -9.284 3.944 0.224 1.00 94.00 99 ARG A C 1
ATOM 809 O O . ARG A 1 99 ? -9.296 4.320 1.388 1.00 94.00 99 ARG A O 1
ATOM 816 N N . VAL A 1 100 ? -10.183 4.347 -0.677 1.00 94.38 100 VAL A N 1
ATOM 817 C CA . VAL A 1 100 ? -11.257 5.309 -0.371 1.00 94.38 100 VAL A CA 1
ATOM 818 C C . VAL A 1 100 ? -12.194 4.762 0.705 1.00 94.38 100 VAL A C 1
ATOM 820 O O . VAL A 1 100 ? -12.613 5.508 1.585 1.00 94.38 100 VAL A O 1
ATOM 823 N N . TYR A 1 101 ? -12.501 3.465 0.660 1.00 96.25 101 TYR A N 1
ATOM 824 C CA . TYR A 1 101 ? -13.288 2.810 1.701 1.00 96.25 101 TYR A CA 1
ATOM 825 C C . TYR A 1 101 ? -12.601 2.891 3.070 1.00 96.25 101 TYR A C 1
ATOM 827 O O . TYR A 1 101 ? -13.237 3.287 4.041 1.00 96.25 101 TYR A O 1
ATOM 835 N N . PHE A 1 102 ? -11.307 2.577 3.155 1.00 95.50 102 PHE A N 1
ATOM 836 C CA . PHE A 1 102 ? -10.579 2.625 4.425 1.00 95.50 102 PHE A CA 1
ATOM 837 C C . PHE A 1 102 ? -10.325 4.049 4.932 1.00 95.50 102 PHE A C 1
ATOM 839 O O . PHE A 1 102 ? -10.301 4.261 6.143 1.00 95.50 102 PHE A O 1
ATOM 846 N N . GLU A 1 103 ? -10.200 5.034 4.041 1.00 92.50 103 GLU A N 1
ATOM 847 C CA . GLU A 1 103 ? -10.183 6.455 4.412 1.00 92.50 103 GLU A CA 1
ATOM 848 C C . GLU A 1 103 ? -11.512 6.883 5.047 1.00 92.50 103 GLU A C 1
ATOM 850 O O . GLU A 1 103 ? -11.517 7.513 6.105 1.00 92.50 103 GLU A O 1
ATOM 855 N N . ASP A 1 104 ? -12.640 6.487 4.454 1.00 95.12 104 ASP A N 1
ATOM 856 C CA . ASP A 1 104 ? -13.966 6.740 5.022 1.00 95.12 104 ASP A CA 1
ATOM 857 C C . ASP A 1 104 ? -14.162 5.990 6.351 1.00 95.12 104 ASP A C 1
ATOM 859 O O . ASP A 1 104 ? -14.640 6.566 7.330 1.00 95.12 104 ASP A O 1
ATOM 863 N N . LEU A 1 105 ? -13.717 4.733 6.434 1.00 95.19 105 LEU A N 1
ATOM 864 C CA . LEU A 1 105 ? -13.771 3.941 7.662 1.00 95.19 105 LEU A CA 1
ATOM 865 C C . LEU A 1 105 ? -12.959 4.593 8.788 1.00 95.19 105 LEU A C 1
ATOM 867 O O . LEU A 1 105 ? -13.445 4.678 9.915 1.00 95.19 105 LEU A O 1
ATOM 871 N N . ARG A 1 106 ? -11.748 5.085 8.491 1.00 93.94 106 ARG A N 1
ATOM 872 C CA . ARG A 1 106 ? -10.882 5.797 9.444 1.00 93.94 106 ARG A CA 1
ATOM 873 C C . ARG A 1 106 ? -11.522 7.097 9.922 1.00 93.94 106 ARG A C 1
ATOM 875 O O . ARG A 1 106 ? -11.500 7.360 11.125 1.00 93.94 106 ARG A O 1
ATOM 882 N N . ALA A 1 107 ? -12.089 7.881 9.004 1.00 92.81 107 ALA A N 1
ATOM 883 C CA . ALA A 1 107 ? -12.730 9.158 9.310 1.00 92.81 107 ALA A CA 1
ATOM 884 C C . ALA A 1 107 ? -14.001 8.994 10.160 1.00 92.81 107 ALA A C 1
ATOM 886 O O . ALA A 1 107 ? -14.302 9.845 10.995 1.00 92.81 107 ALA A O 1
ATOM 887 N N . ASN A 1 108 ? -14.728 7.889 9.973 1.00 94.94 108 ASN A N 1
ATOM 888 C CA . ASN A 1 108 ? -15.974 7.594 10.680 1.00 94.94 108 ASN A CA 1
ATOM 889 C C . ASN A 1 108 ? -15.810 6.580 11.825 1.00 94.94 108 ASN A C 1
ATOM 891 O O . ASN A 1 108 ? -16.812 6.107 12.372 1.00 94.94 108 ASN A O 1
ATOM 895 N N . LEU A 1 109 ? -14.579 6.218 12.200 1.00 95.88 109 LEU A N 1
ATOM 896 C CA . LEU A 1 109 ? -14.334 5.276 13.289 1.00 95.88 109 LEU A CA 1
ATOM 897 C C . LEU A 1 109 ? -14.772 5.913 14.622 1.00 95.88 109 LEU A C 1
ATOM 899 O O . LEU A 1 109 ? -14.210 6.935 15.016 1.00 95.88 109 LEU A O 1
ATOM 903 N N . PRO A 1 110 ? -15.729 5.329 15.371 1.00 95.62 110 PRO A N 1
ATOM 904 C CA . PRO A 1 110 ? -16.252 5.929 16.600 1.00 95.62 110 PRO A CA 1
ATOM 905 C C . PRO A 1 110 ? -15.339 5.646 17.809 1.00 95.62 110 PRO A C 1
ATOM 907 O O . PRO A 1 110 ? -15.789 5.223 18.876 1.00 95.62 110 PRO A O 1
ATOM 910 N N . ILE A 1 111 ? -14.036 5.863 17.630 1.00 95.25 111 ILE A N 1
ATOM 911 C CA . ILE A 1 111 ? -13.000 5.842 18.661 1.00 95.25 111 ILE A CA 1
ATOM 912 C C . ILE A 1 111 ? -12.202 7.134 18.487 1.00 95.25 111 ILE A C 1
ATOM 914 O O . ILE A 1 111 ? -11.699 7.403 17.398 1.00 95.25 111 ILE A O 1
ATOM 918 N N . SER A 1 112 ? -12.101 7.946 19.540 1.00 94.44 112 SER A N 1
ATOM 919 C CA . SER A 1 112 ? -11.318 9.181 19.468 1.00 94.44 112 SER A CA 1
ATOM 920 C C . SER A 1 112 ? -9.822 8.878 19.360 1.00 94.44 112 SER A C 1
ATOM 922 O O . SER A 1 112 ? -9.366 7.812 19.779 1.00 94.44 112 SER A O 1
ATOM 924 N N . ASN A 1 113 ? -9.049 9.825 18.831 1.00 93.62 113 ASN A N 1
ATOM 925 C CA . ASN A 1 113 ? -7.602 9.669 18.704 1.00 93.62 113 ASN A CA 1
ATOM 926 C C . ASN A 1 113 ? -6.930 9.440 20.070 1.00 93.62 113 ASN A C 1
ATOM 928 O O . ASN A 1 113 ? -6.066 8.577 20.171 1.00 93.62 113 ASN A O 1
ATOM 932 N N . GLU A 1 114 ? -7.402 10.090 21.137 1.00 94.94 114 GLU A N 1
ATOM 933 C CA . GLU A 1 114 ? -6.879 9.890 22.498 1.00 94.94 114 GLU A CA 1
ATOM 934 C C . GLU A 1 114 ? -7.135 8.463 22.997 1.00 94.94 114 GLU A C 1
ATOM 936 O O . GLU A 1 114 ? -6.279 7.855 23.634 1.00 94.94 114 GLU A O 1
ATOM 941 N N . LYS A 1 115 ? -8.304 7.889 22.677 1.00 96.19 115 LYS A N 1
ATOM 942 C CA . LYS A 1 115 ? -8.591 6.485 22.991 1.00 96.19 115 LYS A CA 1
ATOM 943 C C . LYS A 1 115 ? -7.728 5.537 22.160 1.00 96.19 115 LYS A C 1
ATOM 945 O O . LYS A 1 115 ? -7.320 4.499 22.667 1.00 96.19 115 LYS A O 1
ATOM 950 N N . ILE A 1 116 ? -7.451 5.860 20.898 1.00 96.50 116 ILE A N 1
ATOM 951 C CA . ILE A 1 116 ? -6.551 5.063 20.052 1.00 96.50 116 ILE A CA 1
ATOM 952 C C . ILE A 1 116 ? -5.126 5.075 20.630 1.00 96.50 116 ILE A C 1
ATOM 954 O O . ILE A 1 116 ? -4.500 4.020 20.728 1.00 96.50 116 ILE A O 1
ATOM 958 N N . GLU A 1 117 ? -4.630 6.231 21.073 1.00 96.00 117 GLU A N 1
ATOM 959 C CA . GLU A 1 117 ? -3.344 6.349 21.773 1.00 96.00 117 GLU A CA 1
ATOM 960 C C . GLU A 1 117 ? -3.329 5.528 23.069 1.00 96.00 117 GLU A C 1
ATOM 962 O O . GLU A 1 117 ? -2.456 4.676 23.244 1.00 96.00 117 GLU A O 1
ATOM 967 N N . GLU A 1 118 ? -4.346 5.696 23.924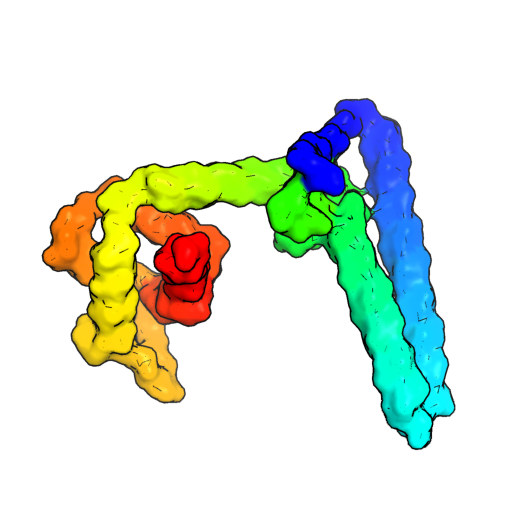 1.00 96.56 118 GLU A N 1
ATOM 968 C CA . GLU A 1 118 ? -4.503 4.931 25.167 1.00 96.56 118 GLU A CA 1
ATOM 969 C C . GLU A 1 118 ? -4.508 3.416 24.903 1.00 96.56 118 GLU A C 1
ATOM 971 O O . GLU A 1 118 ? -3.873 2.647 25.630 1.00 96.56 118 GLU A O 1
ATOM 976 N N . PHE A 1 119 ? -5.199 2.973 23.848 1.00 96.75 119 PHE A N 1
ATOM 977 C CA . PHE A 1 119 ? -5.210 1.577 23.423 1.00 96.75 119 PHE A CA 1
ATOM 978 C C . PHE A 1 119 ? -3.798 1.079 23.098 1.00 96.75 119 PHE A C 1
ATOM 980 O O . PHE A 1 119 ? -3.397 0.023 23.589 1.00 96.75 119 PHE A O 1
ATOM 987 N N . PHE A 1 120 ? -3.030 1.821 22.295 1.00 95.94 120 PHE A N 1
ATOM 988 C CA . PHE A 1 120 ? -1.684 1.403 21.903 1.00 95.94 120 PHE A CA 1
ATOM 989 C C . PHE A 1 120 ? -0.688 1.422 23.059 1.00 95.94 120 PHE A C 1
ATOM 991 O O . PHE A 1 120 ? 0.212 0.578 23.089 1.00 95.94 120 PHE A O 1
ATOM 998 N N . ASP A 1 121 ? -0.840 2.348 24.002 1.00 94.00 121 ASP A N 1
ATOM 999 C CA . ASP A 1 121 ? -0.028 2.393 25.215 1.00 94.00 121 ASP A CA 1
ATOM 1000 C C . ASP A 1 121 ? -0.317 1.186 26.112 1.00 94.00 121 ASP A C 1
ATOM 1002 O O . ASP A 1 121 ? 0.614 0.512 26.560 1.00 94.00 121 ASP A O 1
ATOM 1006 N N . LYS A 1 122 ? -1.597 0.832 26.296 1.00 95.00 122 LYS A N 1
ATOM 1007 C CA . LYS A 1 122 ? -1.995 -0.386 27.021 1.00 95.00 122 LYS A CA 1
ATOM 1008 C C . LYS A 1 122 ? -1.552 -1.659 26.310 1.00 95.00 122 LYS A C 1
ATOM 1010 O O . LYS A 1 122 ? -1.082 -2.582 26.962 1.00 95.00 122 LYS A O 1
ATOM 1015 N N . LEU A 1 123 ? -1.676 -1.729 24.985 1.00 93.25 123 LEU A N 1
ATOM 1016 C CA . LEU A 1 123 ? -1.291 -2.922 24.230 1.00 93.25 123 LEU A CA 1
ATOM 1017 C C . LEU A 1 123 ? 0.227 -3.146 24.282 1.00 93.25 123 LEU A C 1
ATOM 1019 O O . LEU A 1 123 ? 0.678 -4.288 24.362 1.00 93.25 123 LEU A O 1
ATOM 1023 N N . GLY A 1 124 ? 1.012 -2.065 24.266 1.00 90.94 124 GLY A N 1
ATOM 1024 C CA . GLY A 1 124 ? 2.471 -2.106 24.354 1.00 90.94 124 GLY A CA 1
ATOM 1025 C C . GLY A 1 124 ? 3.040 -2.301 25.762 1.00 90.94 124 GLY A C 1
ATOM 1026 O O . GLY A 1 124 ? 4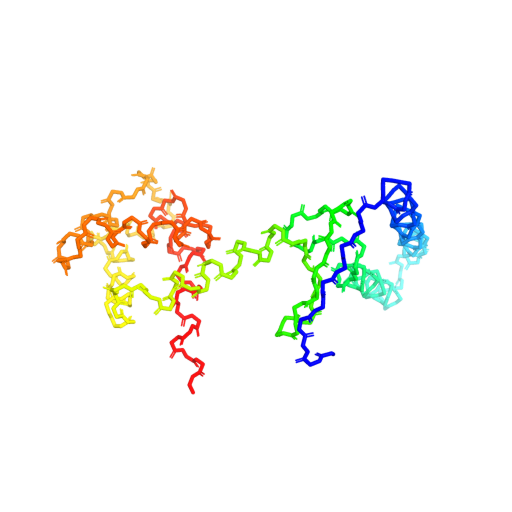.241 -2.549 25.876 1.00 90.94 124 GLY A O 1
ATOM 1027 N N . SER A 1 125 ? 2.219 -2.196 26.810 1.00 89.38 125 SER A N 1
ATOM 1028 C CA . SER A 1 125 ? 2.657 -2.339 28.201 1.00 89.38 125 SER A CA 1
ATOM 1029 C C . SER A 1 125 ? 2.870 -3.805 28.606 1.00 89.38 125 SER A C 1
ATOM 1031 O O . SER A 1 125 ? 2.544 -4.736 27.860 1.00 89.38 125 SER A O 1
ATOM 1033 N N . ASP A 1 126 ? 3.398 -4.008 29.816 1.00 81.56 126 ASP A N 1
ATOM 1034 C CA . ASP A 1 126 ? 3.545 -5.335 30.430 1.00 81.56 126 ASP A CA 1
ATOM 1035 C C . ASP A 1 126 ? 2.190 -6.029 30.679 1.00 81.56 126 ASP A C 1
ATOM 1037 O O . ASP A 1 126 ? 2.128 -7.258 30.689 1.00 81.56 126 ASP A O 1
ATOM 1041 N N . ASP A 1 127 ? 1.106 -5.256 30.826 1.00 75.38 127 ASP A N 1
ATOM 1042 C CA . ASP A 1 127 ? -0.268 -5.763 30.974 1.00 75.38 127 ASP A CA 1
ATOM 1043 C C . ASP A 1 127 ? -0.921 -6.122 29.623 1.00 75.38 127 ASP A C 1
ATOM 1045 O O . ASP A 1 127 ? -1.957 -6.798 29.583 1.00 75.38 127 ASP A O 1
ATOM 1049 N N . GLY A 1 128 ? -0.325 -5.656 28.520 1.00 81.31 128 GLY A N 1
ATOM 1050 C CA . GLY A 1 128 ? -0.707 -5.956 27.145 1.00 81.31 128 GLY A CA 1
ATOM 1051 C C . GLY A 1 128 ? 0.039 -7.171 26.595 1.00 81.31 128 GLY A C 1
ATOM 1052 O O . GLY A 1 128 ? 0.032 -8.253 27.184 1.00 81.31 128 GLY A O 1
ATOM 1053 N N . ILE A 1 129 ? 0.673 -7.018 25.429 1.00 84.25 129 ILE A N 1
ATOM 1054 C CA . ILE A 1 129 ? 1.500 -8.094 24.862 1.00 84.25 129 ILE A CA 1
ATOM 1055 C C . ILE A 1 129 ? 2.956 -8.054 25.310 1.00 84.25 129 ILE A C 1
ATOM 1057 O O . ILE A 1 129 ? 3.656 -9.027 25.025 1.00 84.25 129 ILE A O 1
ATOM 1061 N N . GLY A 1 130 ? 3.404 -6.957 25.940 1.00 68.31 130 GLY A N 1
ATOM 1062 C CA . GLY A 1 130 ? 4.779 -6.732 26.387 1.00 68.31 130 GLY A CA 1
ATOM 1063 C C . GLY A 1 130 ? 5.809 -7.193 25.356 1.00 68.31 130 GLY A C 1
ATOM 1064 O O . GLY A 1 130 ? 6.266 -8.337 25.406 1.00 68.31 130 GLY A O 1
ATOM 1065 N N . LEU A 1 131 ? 6.177 -6.336 24.393 1.00 67.00 131 LEU A N 1
ATOM 1066 C CA . LEU A 1 131 ? 7.115 -6.695 23.317 1.00 67.00 131 LEU A CA 1
ATOM 1067 C C . LEU A 1 131 ? 8.500 -7.067 23.884 1.00 67.00 131 LEU A C 1
ATOM 1069 O O . LEU A 1 131 ? 9.408 -6.245 23.993 1.00 67.00 131 LEU A O 1
ATOM 1073 N N . SER A 1 132 ? 8.679 -8.335 24.250 1.00 64.31 132 SER A N 1
ATOM 1074 C CA . SER A 1 132 ? 9.948 -8.841 24.755 1.00 64.31 132 SER A CA 1
ATOM 1075 C C . SER A 1 132 ? 10.919 -9.091 23.598 1.00 64.31 132 SER A C 1
ATOM 1077 O O . SER A 1 132 ? 10.525 -9.514 22.508 1.00 64.31 132 SER A O 1
ATOM 1079 N N . ARG A 1 133 ? 12.229 -8.941 23.850 1.00 58.47 133 ARG A N 1
ATOM 1080 C CA . ARG A 1 133 ? 13.293 -9.288 22.881 1.00 58.47 133 ARG A CA 1
ATOM 1081 C C . ARG A 1 133 ? 13.250 -10.749 22.398 1.00 58.47 133 ARG A C 1
ATOM 1083 O O . ARG A 1 133 ? 13.958 -11.084 21.456 1.00 58.47 133 ARG A O 1
ATOM 1090 N N . ARG A 1 134 ? 12.480 -11.627 23.053 1.00 59.34 134 ARG A N 1
ATOM 1091 C CA . ARG A 1 134 ? 12.354 -13.057 22.717 1.00 59.34 134 ARG A CA 1
ATOM 1092 C C . ARG A 1 134 ? 11.134 -13.373 21.842 1.00 59.34 134 ARG A C 1
ATOM 1094 O O . ARG A 1 134 ? 10.908 -14.542 21.545 1.00 59.34 134 ARG A O 1
ATOM 1101 N N . GLY A 1 135 ? 10.391 -12.349 21.417 1.00 56.72 135 GLY A N 1
ATOM 1102 C CA . GLY A 1 135 ? 9.121 -12.494 20.712 1.00 56.72 135 GLY A CA 1
ATOM 1103 C C . GLY A 1 135 ? 7.960 -12.708 21.684 1.00 56.72 135 GLY A C 1
ATOM 1104 O O . GLY A 1 135 ? 8.116 -13.319 22.743 1.00 56.72 135 GLY A O 1
ATOM 1105 N N . SER A 1 136 ? 6.790 -12.175 21.343 1.00 59.28 136 SER A N 1
ATOM 1106 C CA . SER A 1 136 ? 5.530 -12.502 22.008 1.00 59.28 136 SER A CA 1
ATOM 1107 C C . SER A 1 136 ? 4.904 -13.727 21.331 1.00 59.28 136 SER A C 1
ATOM 1109 O O . SER A 1 136 ? 5.047 -13.934 20.124 1.00 59.28 136 SER A O 1
ATOM 1111 N N . LYS A 1 137 ? 4.208 -14.576 22.097 1.00 66.12 137 LYS A N 1
ATOM 1112 C CA . LYS A 1 137 ? 3.340 -15.601 21.500 1.00 66.12 137 LYS A CA 1
ATOM 1113 C C . LYS A 1 137 ? 2.149 -14.874 20.862 1.00 66.12 137 LYS A C 1
ATOM 1115 O O . LYS A 1 137 ? 1.259 -14.437 21.583 1.00 66.12 137 LYS A O 1
ATOM 1120 N N . CYS A 1 138 ? 2.165 -14.696 19.540 1.00 73.81 138 CYS A N 1
ATOM 1121 C CA . CYS A 1 138 ? 1.049 -14.104 18.794 1.00 73.81 138 CYS A CA 1
ATOM 1122 C C . CYS A 1 138 ? -0.175 -15.032 18.920 1.00 73.81 138 CYS A C 1
ATOM 1124 O O . CYS A 1 138 ? -0.155 -16.166 18.448 1.00 73.81 138 CYS A O 1
ATOM 1126 N N . ASN A 1 139 ? -1.221 -14.544 19.594 1.00 79.25 139 ASN A N 1
ATOM 1127 C CA . ASN A 1 139 ? -2.480 -15.253 19.855 1.00 79.25 139 ASN A CA 1
ATOM 1128 C C . ASN A 1 139 ? -3.662 -14.522 19.183 1.00 79.25 139 ASN A C 1
ATOM 1130 O O . ASN A 1 139 ? -4.715 -14.323 19.797 1.00 79.25 139 ASN A O 1
ATOM 1134 N N . GLY A 1 140 ? -3.476 -14.060 17.942 1.00 89.00 140 GLY A N 1
ATOM 1135 C CA . GLY A 1 140 ? -4.477 -13.252 17.236 1.00 89.00 140 GLY A CA 1
ATOM 1136 C C . GLY A 1 140 ? -4.716 -11.906 17.928 1.00 89.00 140 GLY A C 1
ATOM 1137 O O . GLY A 1 140 ? -3.756 -11.218 18.261 1.00 89.00 140 GLY A O 1
ATOM 1138 N N . TYR A 1 141 ? -5.985 -11.556 18.154 1.00 94.50 141 TYR A N 1
ATOM 1139 C CA . TYR A 1 141 ? -6.424 -10.277 18.740 1.00 94.50 141 TYR A CA 1
ATOM 1140 C C . TYR A 1 141 ? -6.805 -10.360 20.225 1.00 94.50 141 TYR A C 1
ATOM 1142 O O . TYR A 1 141 ? -7.662 -9.611 20.696 1.00 94.50 141 TYR A O 1
ATOM 1150 N N . THR A 1 142 ? -6.270 -11.334 20.963 1.00 93.56 142 THR A N 1
ATOM 1151 C CA . THR A 1 142 ? -6.752 -11.637 22.321 1.00 93.56 142 THR A CA 1
ATOM 1152 C C . THR A 1 142 ? -6.528 -10.463 23.277 1.00 93.56 142 THR A C 1
ATOM 1154 O O . THR A 1 142 ? -7.455 -10.082 23.998 1.00 93.56 142 THR A O 1
ATOM 1157 N N . ALA A 1 143 ? -5.332 -9.864 23.270 1.00 93.19 143 ALA A N 1
ATOM 1158 C CA . ALA A 1 143 ? -5.033 -8.720 24.127 1.00 93.19 143 ALA A CA 1
ATOM 1159 C C . ALA A 1 143 ? -5.786 -7.473 23.651 1.00 93.19 143 ALA A C 1
ATOM 1161 O O . ALA A 1 143 ? -6.410 -6.791 24.464 1.00 93.19 143 ALA A O 1
ATOM 1162 N N . SER A 1 144 ? -5.821 -7.227 22.336 1.00 95.44 144 SER A N 1
ATOM 1163 C CA . SER A 1 144 ? -6.534 -6.079 21.771 1.00 95.44 144 SER A CA 1
ATOM 1164 C C . SER A 1 144 ? -8.022 -6.090 22.122 1.00 95.44 144 SER A C 1
ATOM 1166 O O . SER A 1 144 ? -8.549 -5.084 22.590 1.00 95.44 144 SER A O 1
ATOM 1168 N N . ARG A 1 145 ? -8.707 -7.235 21.975 1.00 96.94 145 ARG A N 1
ATOM 1169 C CA . ARG A 1 145 ? -10.129 -7.372 22.342 1.00 96.94 145 ARG A CA 1
ATOM 1170 C C . ARG A 1 145 ? -10.359 -7.119 23.825 1.00 96.94 145 ARG A C 1
ATOM 1172 O O . ARG A 1 145 ? -11.304 -6.423 24.181 1.00 96.94 145 ARG A O 1
ATOM 1179 N N . LYS A 1 146 ? -9.499 -7.665 24.691 1.00 95.88 146 LYS A N 1
ATOM 1180 C CA . LYS A 1 146 ? -9.581 -7.437 26.138 1.00 95.88 146 LYS A CA 1
ATOM 1181 C C . LYS A 1 146 ? -9.484 -5.942 26.462 1.00 95.88 146 LYS A C 1
ATOM 1183 O O . LYS A 1 146 ? -10.357 -5.425 27.149 1.00 95.88 146 LYS A O 1
ATOM 1188 N N . ILE A 1 147 ? -8.485 -5.251 25.914 1.00 96.19 147 ILE A N 1
ATOM 1189 C CA . ILE A 1 147 ? -8.264 -3.818 26.156 1.00 96.19 147 ILE A CA 1
ATOM 1190 C C . ILE A 1 147 ? -9.437 -2.983 25.623 1.00 96.19 147 ILE A C 1
ATOM 1192 O O . ILE A 1 147 ? -9.956 -2.129 26.337 1.00 96.19 147 ILE A O 1
ATOM 1196 N N . LEU A 1 148 ? -9.911 -3.253 24.402 1.00 97.25 148 LEU A N 1
ATOM 1197 C CA . LEU A 1 148 ? -11.052 -2.536 23.820 1.00 97.25 148 LEU A CA 1
ATOM 1198 C C . LEU A 1 148 ? -12.344 -2.752 24.626 1.00 97.25 148 LEU A C 1
ATOM 1200 O O . LEU A 1 148 ? -13.103 -1.802 24.827 1.00 97.25 148 LEU A O 1
ATOM 1204 N N . ASN A 1 149 ? -12.567 -3.965 25.146 1.00 97.81 149 ASN A N 1
ATOM 1205 C CA . ASN A 1 149 ? -13.673 -4.253 26.062 1.00 97.81 149 ASN A CA 1
ATOM 1206 C C . ASN A 1 149 ? -13.560 -3.439 27.361 1.00 97.81 149 ASN A C 1
ATOM 1208 O O . ASN A 1 149 ? -14.539 -2.830 27.787 1.00 97.81 149 ASN A O 1
ATOM 1212 N N . GLU A 1 150 ? -12.374 -3.388 27.973 1.00 97.12 150 GLU A N 1
ATOM 1213 C CA . GLU A 1 150 ? -12.113 -2.595 29.185 1.00 97.12 150 GLU A CA 1
ATOM 1214 C C . GLU A 1 150 ? -12.301 -1.086 28.950 1.00 97.12 150 GLU A C 1
ATOM 1216 O O . GLU A 1 150 ? -12.731 -0.364 29.847 1.00 97.12 150 GLU A O 1
ATOM 1221 N N . MET A 1 151 ? -12.046 -0.610 27.729 1.00 97.12 151 MET A N 1
ATOM 1222 C CA . MET A 1 151 ? -12.283 0.776 27.302 1.00 97.12 151 MET A CA 1
ATOM 1223 C C . MET A 1 151 ? -13.750 1.082 26.944 1.00 97.12 151 MET A C 1
ATOM 1225 O O . MET A 1 151 ? -14.072 2.212 26.551 1.00 97.12 151 MET A O 1
ATOM 1229 N N . GLY A 1 152 ? -14.641 0.090 27.047 1.00 97.56 152 GLY A N 1
ATOM 1230 C CA . GLY A 1 152 ? -16.061 0.219 26.722 1.00 97.56 152 GLY A CA 1
ATOM 1231 C C . GLY A 1 152 ? -16.344 0.377 25.225 1.00 97.56 152 GLY A C 1
ATOM 1232 O O . GLY A 1 152 ? -17.370 0.947 24.855 1.00 97.56 152 GLY A O 1
ATOM 1233 N N . VAL A 1 153 ? -15.440 -0.078 24.354 1.00 97.75 153 VAL A N 1
ATOM 1234 C CA . VAL A 1 153 ? -15.645 -0.066 22.900 1.00 97.75 153 VAL A CA 1
ATOM 1235 C C . VAL A 1 153 ? -16.549 -1.239 22.524 1.00 97.75 153 VAL A C 1
ATOM 1237 O O . VAL A 1 153 ? -16.223 -2.389 22.803 1.00 97.75 153 VAL A O 1
ATOM 1240 N N . ILE A 1 154 ? -17.687 -0.963 21.889 1.00 98.00 154 ILE A N 1
ATOM 1241 C CA . ILE A 1 154 ? -18.655 -1.999 21.496 1.00 98.00 154 ILE A CA 1
ATOM 1242 C C . ILE A 1 154 ? -18.120 -2.892 20.369 1.00 98.00 154 ILE A C 1
ATOM 1244 O O . ILE A 1 154 ? -17.296 -2.461 19.564 1.00 98.00 154 ILE A O 1
ATOM 1248 N N . GLU A 1 155 ? -18.636 -4.118 20.272 1.00 97.50 155 GLU A N 1
ATOM 1249 C CA . GLU A 1 155 ? -18.155 -5.139 19.330 1.00 97.50 155 GLU A CA 1
ATOM 1250 C C . GLU A 1 155 ? -18.182 -4.689 17.860 1.00 97.50 155 GLU A C 1
ATOM 1252 O O . GLU A 1 155 ? -17.222 -4.937 17.135 1.00 97.50 155 GLU A O 1
ATOM 1257 N N . GLU A 1 156 ? -19.220 -3.963 17.429 1.00 97.94 156 GLU A N 1
ATOM 1258 C CA . GLU A 1 156 ? -19.293 -3.418 16.063 1.00 97.94 156 GLU A CA 1
ATOM 1259 C C . GLU A 1 156 ? -18.111 -2.480 15.766 1.00 97.94 156 GLU A C 1
ATOM 1261 O O . GLU A 1 156 ? -17.451 -2.588 14.732 1.00 97.94 156 GLU A O 1
ATOM 1266 N N . THR A 1 157 ? -17.806 -1.580 16.702 1.00 97.94 157 THR A N 1
ATOM 1267 C CA . THR A 1 157 ? -16.682 -0.648 16.596 1.00 97.94 157 THR A CA 1
ATOM 1268 C C . THR A 1 157 ? -15.345 -1.380 16.631 1.00 97.94 157 THR A C 1
ATOM 1270 O O . THR A 1 157 ? -14.435 -1.021 15.886 1.00 97.94 157 THR A O 1
ATOM 1273 N N . GLN A 1 158 ? -15.223 -2.426 17.453 1.00 98.12 158 GLN A N 1
ATOM 1274 C CA . GLN A 1 158 ? -14.032 -3.274 17.455 1.00 98.12 158 GLN A CA 1
ATOM 1275 C C . GLN A 1 158 ? -13.838 -3.965 16.103 1.00 98.12 158 GLN A C 1
ATOM 1277 O O . GLN A 1 158 ? -12.716 -4.020 15.614 1.00 98.12 158 GLN A O 1
ATOM 1282 N N . GLY A 1 159 ? -14.916 -4.451 15.478 1.00 97.94 159 GLY A N 1
ATOM 1283 C CA . GLY A 1 159 ? -14.876 -5.042 14.139 1.00 97.94 159 GLY A CA 1
ATOM 1284 C C . GLY A 1 159 ? -14.260 -4.091 13.114 1.00 97.94 159 GLY A C 1
ATOM 1285 O O . GLY A 1 159 ? -13.288 -4.453 12.460 1.00 97.94 159 GLY A O 1
ATOM 1286 N N . LYS A 1 160 ? -14.747 -2.844 13.067 1.00 98.00 160 LYS A N 1
ATOM 1287 C CA . LYS A 1 160 ? -14.207 -1.785 12.194 1.00 98.00 160 LYS A CA 1
ATOM 1288 C C . LYS A 1 160 ? -12.743 -1.456 12.505 1.00 98.00 160 LYS A C 1
ATOM 1290 O O . LYS A 1 160 ? -11.944 -1.266 11.594 1.00 98.00 160 LYS A O 1
ATOM 1295 N N . PHE A 1 161 ? -12.375 -1.411 13.788 1.00 98.00 161 PHE A N 1
ATOM 1296 C CA . PHE A 1 161 ? -10.990 -1.192 14.210 1.00 98.00 161 PHE A CA 1
ATOM 1297 C C . PHE A 1 161 ? -10.056 -2.310 13.724 1.00 98.00 161 PHE A C 1
ATOM 1299 O O . PHE A 1 161 ? -8.962 -2.024 13.237 1.00 98.00 161 PHE A O 1
ATOM 1306 N N . PHE A 1 162 ? -10.474 -3.574 13.834 1.00 97.94 162 PHE A N 1
ATOM 1307 C CA . PHE A 1 162 ? -9.676 -4.710 13.370 1.00 97.94 162 PHE A CA 1
ATOM 1308 C C . PHE A 1 162 ? -9.595 -4.774 11.850 1.00 97.94 162 PHE A C 1
ATOM 1310 O O . PHE A 1 162 ? -8.509 -4.982 11.330 1.00 97.94 162 PHE A O 1
ATOM 1317 N N . GLU A 1 163 ? -10.688 -4.504 11.141 1.00 97.62 163 GLU A N 1
ATOM 1318 C CA . GLU A 1 163 ? -10.691 -4.419 9.678 1.00 97.62 163 GLU A CA 1
ATOM 1319 C C . GLU A 1 163 ? -9.692 -3.364 9.175 1.00 97.62 163 GLU A C 1
ATOM 1321 O O . GLU A 1 163 ? -8.865 -3.627 8.303 1.00 97.62 163 GLU A O 1
ATOM 1326 N N . LEU A 1 164 ? -9.696 -2.181 9.795 1.00 97.12 164 LEU A N 1
ATOM 1327 C CA . LEU A 1 164 ? -8.735 -1.125 9.489 1.00 97.12 164 LEU A CA 1
ATOM 1328 C C . LEU A 1 164 ? -7.301 -1.513 9.892 1.00 97.12 164 LEU A C 1
ATOM 1330 O O . LEU A 1 164 ? -6.343 -1.194 9.189 1.00 97.12 164 LEU A O 1
ATOM 1334 N N . SER A 1 165 ? -7.144 -2.235 11.003 1.00 97.06 165 SER A N 1
ATOM 1335 C CA . SER A 1 165 ? -5.844 -2.756 11.430 1.00 97.06 165 SER A CA 1
ATOM 1336 C C . SER A 1 165 ? -5.271 -3.749 10.423 1.00 97.06 165 SER A C 1
ATOM 1338 O O . SER A 1 165 ? -4.097 -3.637 10.083 1.00 97.06 165 SER A O 1
ATOM 1340 N N . GLU A 1 166 ? -6.079 -4.683 9.917 1.00 96.75 166 GLU A N 1
ATOM 1341 C CA . GLU A 1 166 ? -5.690 -5.652 8.886 1.00 96.75 166 GLU A CA 1
ATOM 1342 C C . GLU A 1 166 ? -5.245 -4.948 7.602 1.00 96.75 166 GLU A C 1
ATOM 1344 O O . GLU A 1 166 ? -4.183 -5.274 7.067 1.00 96.75 166 GLU A O 1
ATOM 1349 N N . TYR A 1 167 ? -5.981 -3.922 7.161 1.00 95.31 167 TYR A N 1
ATOM 1350 C CA . TYR A 1 167 ? -5.588 -3.098 6.015 1.00 95.31 167 TYR A CA 1
ATOM 1351 C C . TYR A 1 167 ? -4.212 -2.438 6.203 1.00 95.31 167 TYR A C 1
ATOM 1353 O O . TYR A 1 167 ? -3.407 -2.381 5.271 1.00 95.31 167 TYR A O 1
ATOM 1361 N N . TYR A 1 168 ? -3.886 -2.009 7.425 1.00 95.19 168 TYR A N 1
ATOM 1362 C CA . TYR A 1 168 ? -2.555 -1.503 7.773 1.00 95.19 168 TYR A CA 1
ATOM 1363 C C . TYR A 1 168 ? -1.524 -2.599 8.108 1.00 95.19 168 TYR A C 1
ATOM 1365 O O . TYR A 1 168 ? -0.418 -2.294 8.557 1.00 95.19 168 TYR A O 1
ATOM 1373 N N . GLY A 1 169 ? -1.845 -3.872 7.868 1.00 95.12 169 GLY A N 1
ATOM 1374 C CA . GLY A 1 169 ? -0.947 -5.011 8.061 1.00 95.12 169 GLY A CA 1
ATOM 1375 C C . GLY A 1 169 ? -0.884 -5.546 9.494 1.00 95.12 169 GLY A C 1
ATOM 1376 O O . GLY A 1 169 ? 0.111 -6.168 9.856 1.00 95.12 169 GLY A O 1
ATOM 1377 N N . GLY A 1 170 ? -1.893 -5.276 10.320 1.00 95.75 170 GLY A N 1
ATOM 1378 C CA . GLY A 1 170 ? -2.024 -5.728 11.705 1.00 95.75 170 GLY A CA 1
ATOM 1379 C C . GLY A 1 170 ? -2.915 -6.964 11.861 1.00 95.75 170 GLY A C 1
ATOM 1380 O O . GLY A 1 170 ? -4.043 -6.842 12.340 1.00 95.75 170 GLY A O 1
ATOM 1381 N N . TYR A 1 171 ? -2.424 -8.158 11.511 1.00 95.19 171 TYR A N 1
ATOM 1382 C CA . TYR A 1 171 ? -3.218 -9.400 11.558 1.00 95.19 171 TYR A CA 1
ATOM 1383 C C . TYR A 1 171 ? -3.201 -10.104 12.928 1.00 95.19 171 TYR A C 1
ATOM 1385 O O . TYR A 1 171 ? -3.940 -11.061 13.168 1.00 95.19 171 TYR A O 1
ATOM 1393 N N . CYS A 1 172 ? -2.376 -9.633 13.865 1.00 94.12 172 CYS A N 1
ATOM 1394 C CA . CYS A 1 172 ? -2.466 -9.986 15.281 1.00 94.12 172 CYS A CA 1
ATOM 1395 C C . CYS A 1 172 ? -1.948 -8.861 16.182 1.00 94.12 172 CYS A C 1
ATOM 1397 O O . CYS A 1 172 ? -1.423 -7.864 15.693 1.00 94.12 172 CYS A O 1
ATOM 1399 N N . ASP A 1 173 ? -2.072 -9.020 17.503 1.00 93.69 173 ASP A N 1
ATOM 1400 C CA . ASP A 1 173 ? -1.720 -7.993 18.492 1.00 93.69 173 ASP A CA 1
ATOM 1401 C C . ASP A 1 173 ? -0.307 -7.399 18.281 1.00 93.69 173 ASP A C 1
ATOM 1403 O O . ASP A 1 173 ? -0.116 -6.190 18.400 1.00 93.69 173 ASP A O 1
ATOM 1407 N N . CYS A 1 174 ? 0.700 -8.215 17.935 1.00 91.56 174 CYS A N 1
ATOM 1408 C CA . CYS A 1 174 ? 2.054 -7.700 17.694 1.00 91.56 174 CYS A CA 1
ATOM 1409 C C . CYS A 1 174 ? 2.170 -6.920 16.383 1.00 91.56 174 CYS A C 1
ATOM 1411 O O . CYS A 1 174 ? 2.840 -5.892 16.348 1.00 91.56 174 CYS A O 1
ATOM 1413 N N . GLU A 1 175 ? 1.498 -7.362 15.326 1.00 93.50 175 GLU A N 1
ATOM 1414 C CA . GLU A 1 175 ? 1.485 -6.663 14.044 1.00 93.50 175 GLU A CA 1
ATOM 1415 C C . GLU A 1 175 ? 0.651 -5.381 14.100 1.00 93.50 175 GLU A C 1
ATOM 1417 O O . GLU A 1 175 ? 0.984 -4.407 13.433 1.00 93.50 175 GLU A O 1
ATOM 1422 N N . ILE A 1 176 ? -0.375 -5.326 14.953 1.00 95.19 176 ILE A N 1
ATOM 1423 C CA . ILE A 1 176 ? -1.081 -4.082 15.265 1.00 95.19 176 ILE A CA 1
ATOM 1424 C C . ILE A 1 176 ? -0.090 -3.040 15.799 1.00 95.19 176 ILE A C 1
ATOM 1426 O O . ILE A 1 176 ? -0.101 -1.902 15.341 1.00 95.19 176 ILE A O 1
ATOM 1430 N N . ILE A 1 177 ? 0.817 -3.417 16.707 1.00 92.94 177 ILE A N 1
ATOM 1431 C CA . ILE A 1 177 ? 1.848 -2.488 17.197 1.00 92.94 177 ILE A CA 1
ATOM 1432 C C . ILE A 1 177 ? 2.902 -2.181 16.125 1.00 92.94 177 ILE A C 1
ATOM 1434 O O . ILE A 1 177 ? 3.317 -1.032 15.992 1.00 92.94 177 ILE A O 1
ATOM 1438 N N . LEU A 1 178 ? 3.386 -3.192 15.403 1.00 91.69 178 LEU A N 1
ATOM 1439 C CA . LEU A 1 17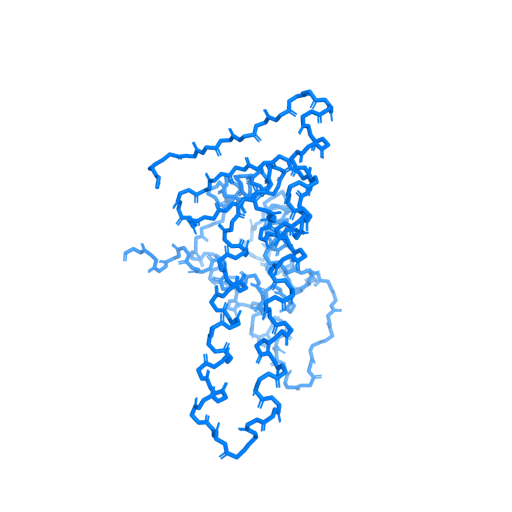8 ? 4.535 -3.035 14.504 1.00 91.69 178 LEU A CA 1
ATOM 1440 C C . LEU A 1 178 ? 4.174 -2.358 13.176 1.00 91.69 178 LEU A C 1
ATOM 1442 O O . LEU A 1 178 ? 4.976 -1.582 12.659 1.00 91.69 178 LEU A O 1
ATOM 1446 N N . ASN A 1 179 ? 2.986 -2.641 12.643 1.00 93.81 179 ASN A N 1
ATOM 1447 C CA . ASN A 1 179 ? 2.576 -2.252 11.295 1.00 93.81 179 ASN A CA 1
ATOM 1448 C C . ASN A 1 179 ? 1.426 -1.239 11.321 1.00 93.81 179 ASN A C 1
ATOM 1450 O O . ASN A 1 179 ? 1.517 -0.197 10.671 1.00 93.81 179 ASN A O 1
ATOM 1454 N N . ALA A 1 180 ? 0.368 -1.508 12.098 1.00 95.31 180 ALA A N 1
ATOM 1455 C CA . ALA A 1 180 ? -0.832 -0.672 12.075 1.00 95.31 180 ALA A CA 1
ATOM 1456 C C . ALA A 1 180 ? -0.691 0.622 12.892 1.00 95.31 180 ALA A C 1
ATOM 1458 O O . ALA A 1 180 ? -1.132 1.679 12.443 1.00 95.31 180 ALA A O 1
ATOM 1459 N N . LYS A 1 181 ? -0.046 0.573 14.067 1.00 95.12 181 LYS A N 1
ATOM 1460 C CA . LYS A 1 181 ? 0.106 1.718 14.982 1.00 95.12 181 LYS A CA 1
ATOM 1461 C C . LYS A 1 181 ? 0.645 2.976 14.293 1.00 95.12 181 LYS A C 1
ATOM 1463 O O . LYS A 1 181 ? 0.010 4.014 14.458 1.00 95.12 181 LYS A O 1
ATOM 1468 N N . PRO A 1 182 ? 1.744 2.936 13.510 1.00 94.00 182 PRO A N 1
ATOM 1469 C CA . PRO A 1 182 ? 2.228 4.130 12.820 1.00 94.00 182 PRO A CA 1
ATOM 1470 C C . PRO A 1 182 ? 1.153 4.794 11.953 1.00 94.00 182 PRO A C 1
ATOM 1472 O O . PRO A 1 182 ? 1.020 6.008 11.991 1.00 94.00 182 PRO A O 1
ATOM 1475 N N . ARG A 1 183 ? 0.333 4.004 11.247 1.00 93.25 183 ARG A N 1
ATOM 1476 C CA . ARG A 1 183 ? -0.729 4.511 10.365 1.00 93.25 183 ARG A CA 1
ATOM 1477 C C . ARG A 1 183 ? -1.883 5.147 11.124 1.00 93.25 183 ARG A C 1
ATOM 1479 O O . ARG A 1 183 ? -2.382 6.183 10.715 1.00 93.25 183 ARG A O 1
ATOM 1486 N N . PHE A 1 184 ? -2.278 4.566 12.253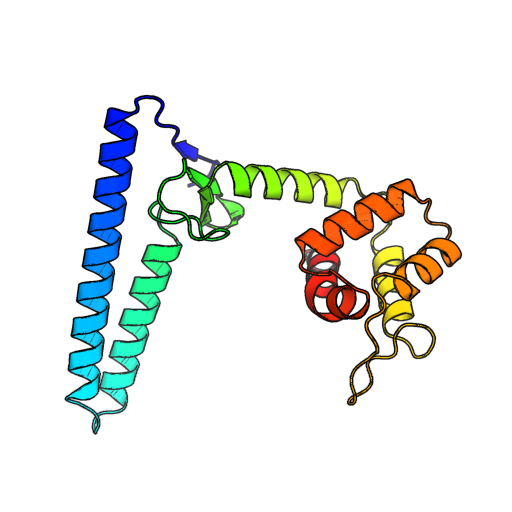 1.00 93.62 184 PHE A N 1
ATOM 1487 C CA . PHE A 1 184 ? -3.305 5.164 13.106 1.00 93.62 184 PHE A CA 1
ATOM 1488 C C . PHE A 1 184 ? -2.876 6.512 13.705 1.00 93.62 184 PHE A C 1
ATOM 1490 O O . PHE A 1 184 ? -3.732 7.372 13.924 1.00 93.62 184 PHE A O 1
ATOM 1497 N N . LEU A 1 185 ? -1.577 6.674 13.982 1.00 91.50 185 LEU A N 1
ATOM 1498 C CA . LEU A 1 185 ? -1.013 7.856 14.639 1.00 91.50 185 LEU A CA 1
ATOM 1499 C C . LEU A 1 185 ? -0.474 8.917 13.662 1.00 91.50 185 LEU A C 1
ATOM 1501 O O . LEU A 1 185 ? -0.293 10.056 14.083 1.00 91.50 185 LEU A O 1
ATOM 1505 N N . GLU A 1 186 ? -0.235 8.586 12.386 1.00 84.75 186 GLU A N 1
ATOM 1506 C CA . GLU A 1 186 ? 0.174 9.543 11.338 1.00 84.75 186 GLU A CA 1
ATOM 1507 C C . GLU A 1 186 ? -0.795 10.745 11.277 1.00 84.75 186 GLU A C 1
ATOM 1509 O O . GLU A 1 186 ? -0.351 11.891 11.324 1.00 84.75 186 GLU A O 1
ATOM 1514 N N . ASP A 1 187 ? -2.108 10.497 11.333 1.00 62.16 187 ASP A N 1
ATOM 1515 C CA . ASP A 1 187 ? -3.153 11.535 11.260 1.00 62.16 187 ASP A CA 1
ATOM 1516 C C . ASP A 1 187 ? -3.257 12.437 12.509 1.00 62.16 187 ASP A C 1
ATOM 1518 O O . ASP A 1 187 ? -3.939 13.461 12.481 1.00 62.16 187 ASP A O 1
ATOM 1522 N N . ILE A 1 188 ? -2.632 12.065 13.633 1.00 60.72 188 ILE A N 1
ATOM 1523 C CA . ILE A 1 188 ? -2.698 12.852 14.880 1.00 60.72 188 ILE A CA 1
ATOM 1524 C C . ILE A 1 188 ? -1.727 14.038 14.827 1.00 60.72 188 ILE A C 1
ATOM 1526 O O . ILE A 1 188 ? -1.973 15.076 15.441 1.00 60.72 188 ILE A O 1
ATOM 1530 N N . TYR A 1 189 ? -0.637 13.901 14.069 1.00 52.88 189 TYR A N 1
ATOM 1531 C CA . TYR A 1 189 ? 0.470 14.857 14.056 1.00 52.88 189 TYR A CA 1
ATOM 1532 C C . TYR A 1 189 ? 0.553 15.707 12.775 1.00 52.88 189 TYR A C 1
ATOM 1534 O O . TYR A 1 189 ? 1.477 16.509 12.654 1.00 52.88 189 TYR A O 1
ATOM 1542 N N . GLU A 1 190 ? -0.402 15.589 11.844 1.00 49.41 190 GLU A N 1
ATOM 1543 C CA . GLU A 1 190 ? -0.500 16.439 10.638 1.00 49.41 190 GLU A CA 1
ATOM 1544 C C . GLU A 1 190 ? -1.312 17.746 10.847 1.00 49.41 190 GLU A C 1
ATOM 1546 O O . GLU A 1 190 ? -1.896 18.274 9.898 1.00 49.41 190 GLU A O 1
ATOM 1551 N N . ILE A 1 191 ? -1.337 18.300 12.071 1.00 38.97 191 ILE A N 1
ATOM 1552 C CA . ILE A 1 191 ? -1.950 19.615 12.383 1.00 38.97 191 ILE A CA 1
ATOM 1553 C C . ILE A 1 191 ? -0.911 20.741 12.354 1.00 38.97 191 ILE A C 1
ATOM 1555 O O . ILE A 1 191 ? 0.109 20.630 13.072 1.00 38.97 191 ILE A O 1
#

pLDDT: mean 91.53, std 10.43, range [38.97, 98.19]

Secondary structure (DSSP, 8-state):
--S-EEE----HHHHHHHHHHHHHHHHHHHHHHHHHHHHHHHTTT-HHHHHHHHHHHHHHHHHHHTSTTS-TTT--SSS-EEEETTTTEEEEHHHHHHHHHHHHHHHT-SS-HHHHHHHHHHHHSTTTT---TT-----TTHHHHHHHHHTT--HHHHHHHHHHHHHTT-SSHHHIIIIIHHHHHHTTS--

Organism: NCBI:txid412755

Foldseek 3Di:
DPDKDWDDDPDPVVLVVQLVVLVVLVVVLVVLLVVLVVVLVVPVVPPPSNVVSVVVNVVSVVVNCQDQQAAVPPRDRSATWMQDPVVSGIHHPVVVVVVVVLVVLLVPQPADLVNLVVLLVCCCDPNHQPQDPVGGPFPFAVRSVVSCVVVVNDPVSVVSVVVSLVVQVPRTSVSSNVGVSCVSCVVVPPD

Radius of gyration: 22.27 Å; chains: 1; bounding box: 56×35×59 Å